Protein AF-A0A2D4K3V1-F1 (afdb_monomer)

Foldseek 3Di:
DPCPPVQVVLLVVLVVLLVVLVVLCVVCVLPDDPVNLVSSVVSLVSLVVSLVVHDDLLSSLVSLQSSLVSCVLNVVQVSSVVSLVVNLVSLLVDDQWDADPNDIDGCLVVSLVSLLSSLVVLLARADDPPQDPPNSVVSNVVSLVVRDDDPPDCSSLVSLLSLLQSLLQSQDLDHPDYRPPRQGSSNVCSNPPVNNVVSVVSNVVSVVVNVVVLVVCVVVVVLLVSLVSLLVSLVSCVVRNDCVPVVSLVSSLVSLCSNPVVPNHDPVSLVVVLVVLVVQCVDPVSVVSVVSSVSRDDDDDD

Solvent-accessible surface area (backbone atoms only — not comparable to full-atom values): 16801 Å² total; per-residue (Å²): 141,85,67,89,67,48,60,68,52,50,54,52,47,43,52,51,39,49,48,53,42,50,52,51,32,58,77,42,71,68,58,66,50,79,67,55,45,50,50,39,51,50,41,51,49,50,40,63,70,48,44,77,77,51,83,53,63,69,60,37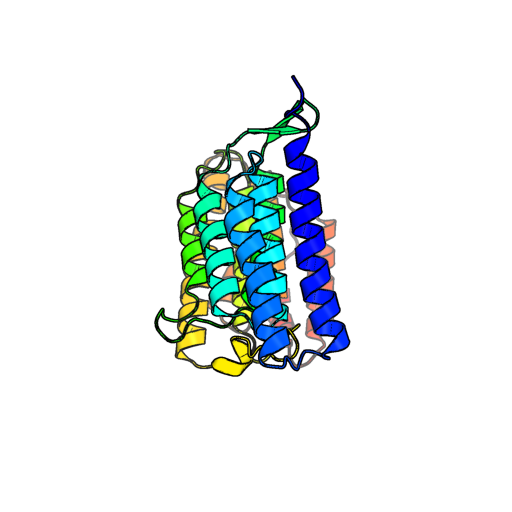,42,52,49,26,48,54,49,16,51,52,24,40,60,65,66,34,54,71,60,16,52,51,25,47,49,55,31,46,71,46,57,65,71,62,55,70,61,41,75,56,97,87,40,79,38,71,29,63,67,60,49,48,55,50,47,55,54,47,48,60,53,54,60,50,48,54,61,54,94,88,66,47,82,57,43,68,62,51,53,42,51,52,40,60,69,74,39,88,74,61,94,89,56,62,59,68,48,53,49,42,51,52,47,46,52,44,40,42,49,64,60,31,63,63,60,98,67,79,51,85,91,51,73,20,43,31,73,74,46,56,66,35,67,68,61,45,48,52,41,49,53,54,41,55,55,42,52,50,53,45,52,50,51,45,51,48,30,54,74,71,66,41,48,56,60,30,8,48,51,28,41,55,52,30,54,48,41,73,75,59,49,67,60,85,40,67,68,54,33,50,48,40,44,50,24,50,50,54,9,44,71,81,71,53,38,59,62,70,58,54,52,52,52,52,51,48,43,61,58,48,27,73,41,78,94,36,43,70,36,53,62,49,54,76,63,57,77,80,83,76,89,125

Structure (mmCIF, N/CA/C/O backbone):
data_AF-A0A2D4K3V1-F1
#
_entry.id   AF-A0A2D4K3V1-F1
#
loop_
_atom_site.group_PDB
_atom_site.id
_atom_site.type_symbol
_atom_site.label_atom_id
_atom_site.label_alt_id
_atom_site.label_comp_id
_atom_site.label_asym_id
_atom_site.label_entity_id
_atom_site.label_seq_id
_atom_site.pdbx_PDB_ins_code
_atom_site.Cartn_x
_atom_site.Cartn_y
_atom_site.Cartn_z
_atom_site.occupancy
_atom_site.B_iso_or_equiv
_atom_site.auth_seq_id
_atom_site.auth_comp_id
_atom_site.auth_asym_id
_atom_site.auth_atom_id
_atom_site.pdbx_PDB_model_num
ATOM 1 N N . SER A 1 1 ? 7.234 34.937 -22.840 1.00 45.19 1 SER A N 1
ATOM 2 C CA . SER A 1 1 ? 6.072 34.308 -22.177 1.00 45.19 1 SER A CA 1
ATOM 3 C C . SER A 1 1 ? 5.604 33.021 -22.887 1.00 45.19 1 SER A C 1
ATOM 5 O O . SER A 1 1 ? 4.413 32.783 -22.998 1.00 45.19 1 SER A O 1
ATOM 7 N N . MET A 1 2 ? 6.510 32.162 -23.390 1.00 46.22 2 MET A N 1
ATOM 8 C CA . MET A 1 2 ? 6.136 30.980 -24.208 1.00 46.22 2 MET A CA 1
ATOM 9 C C . MET A 1 2 ? 6.333 29.622 -23.507 1.00 46.22 2 MET A C 1
ATOM 11 O O . MET A 1 2 ? 6.055 28.589 -24.103 1.00 46.22 2 MET A O 1
ATOM 15 N N . PHE A 1 3 ? 6.792 29.605 -22.250 1.00 49.53 3 PHE A N 1
ATOM 16 C CA . PHE A 1 3 ? 7.258 28.381 -21.576 1.00 49.53 3 PHE A CA 1
ATOM 17 C C . PHE A 1 3 ? 6.348 27.867 -20.449 1.00 49.53 3 PHE A C 1
ATOM 19 O O . PHE A 1 3 ? 6.620 26.812 -19.889 1.00 49.53 3 PHE A O 1
ATOM 26 N N . CYS A 1 4 ? 5.239 28.547 -20.143 1.00 50.56 4 CYS A N 1
ATOM 27 C CA . CYS A 1 4 ? 4.311 28.130 -19.081 1.00 50.56 4 CYS A CA 1
ATOM 28 C C . CYS A 1 4 ? 3.558 26.818 -19.396 1.00 50.56 4 CYS A C 1
ATOM 30 O O . CYS A 1 4 ? 2.980 26.220 -18.498 1.00 50.56 4 CYS A O 1
ATOM 32 N N . ASN A 1 5 ? 3.600 26.345 -20.649 1.00 59.88 5 ASN A N 1
ATOM 33 C CA . ASN A 1 5 ? 2.864 25.165 -21.119 1.00 59.88 5 ASN A CA 1
ATOM 34 C C . ASN A 1 5 ? 3.722 23.892 -21.241 1.00 59.88 5 ASN A C 1
ATOM 36 O O . ASN A 1 5 ? 3.238 22.893 -21.770 1.00 59.88 5 ASN A O 1
ATOM 40 N N . LEU A 1 6 ? 4.988 23.899 -20.802 1.00 81.44 6 LEU A N 1
ATOM 41 C CA . LEU A 1 6 ? 5.865 22.735 -20.986 1.00 81.44 6 LEU A CA 1
ATOM 42 C C . LEU A 1 6 ? 5.554 21.599 -20.001 1.00 81.44 6 LEU A C 1
ATOM 44 O O . LEU A 1 6 ? 5.717 20.437 -20.352 1.00 81.44 6 LEU A O 1
ATOM 48 N N . GLU A 1 7 ? 5.069 21.902 -18.796 1.00 87.31 7 GLU A N 1
ATOM 49 C CA . GLU A 1 7 ? 4.833 20.878 -17.770 1.00 87.31 7 GLU A CA 1
ATOM 50 C C . GLU A 1 7 ? 3.777 19.837 -18.192 1.00 87.31 7 GLU A C 1
ATOM 52 O O . GLU A 1 7 ? 4.110 18.651 -18.190 1.00 87.31 7 GLU A O 1
ATOM 57 N N . PRO A 1 8 ? 2.574 20.213 -18.679 1.00 91.19 8 PRO A N 1
ATOM 58 C CA . PRO A 1 8 ? 1.629 19.235 -19.226 1.00 91.19 8 PRO A CA 1
ATOM 59 C C . PRO A 1 8 ? 2.212 18.408 -20.382 1.00 91.19 8 PRO A C 1
ATOM 61 O O . PRO A 1 8 ? 1.916 17.221 -20.505 1.00 91.19 8 PRO A O 1
ATOM 64 N N . VAL A 1 9 ? 3.076 19.011 -21.208 1.00 92.94 9 VAL A N 1
ATOM 65 C CA . VAL A 1 9 ? 3.752 18.320 -22.318 1.00 92.94 9 VAL A CA 1
ATOM 66 C C . VAL A 1 9 ? 4.757 17.294 -21.794 1.00 92.94 9 VAL A C 1
ATOM 68 O O . VAL A 1 9 ? 4.789 16.175 -22.297 1.00 92.94 9 VAL A O 1
ATOM 71 N N . LEU A 1 10 ? 5.544 17.630 -20.768 1.00 94.75 10 LEU A N 1
ATOM 72 C CA . LEU A 1 10 ? 6.482 16.701 -20.131 1.00 94.75 10 LEU A CA 1
ATOM 73 C C . LEU A 1 10 ? 5.749 15.547 -19.446 1.00 94.75 10 LEU A C 1
ATOM 75 O O . LEU A 1 10 ? 6.152 14.397 -19.603 1.00 94.75 10 LEU A O 1
ATOM 79 N N . VAL A 1 11 ? 4.646 15.831 -18.750 1.00 96.62 11 VAL A N 1
ATOM 80 C CA . VAL A 1 11 ? 3.787 14.801 -18.147 1.00 96.62 11 VAL A CA 1
ATOM 81 C C . VAL A 1 11 ? 3.258 13.852 -19.223 1.00 96.62 11 VAL A C 1
ATOM 83 O O . VAL A 1 11 ? 3.423 12.635 -19.110 1.00 96.62 11 VAL A O 1
ATOM 86 N N . GLN A 1 12 ? 2.700 14.390 -20.312 1.00 96.94 12 GLN A N 1
ATOM 87 C CA . GLN A 1 12 ? 2.206 13.581 -21.425 1.00 96.94 12 GLN A CA 1
ATOM 88 C C . GLN A 1 12 ? 3.324 12.776 -22.095 1.00 96.94 12 GLN A C 1
ATOM 90 O O . GLN A 1 12 ? 3.116 11.622 -22.478 1.00 96.94 12 GLN A O 1
ATOM 95 N N . LEU A 1 13 ? 4.520 13.350 -22.224 1.00 97.12 13 LEU A N 1
ATOM 96 C CA . LEU A 1 13 ? 5.680 12.672 -22.788 1.00 97.12 13 LEU A CA 1
ATOM 97 C C . LEU A 1 13 ? 6.122 11.498 -21.906 1.00 97.12 13 LEU A C 1
ATOM 99 O O . LEU A 1 13 ? 6.329 10.404 -22.426 1.00 97.12 13 LEU A O 1
ATOM 103 N N . ILE A 1 14 ? 6.192 11.679 -20.583 1.00 98.38 14 ILE A N 1
ATOM 104 C CA . ILE A 1 14 ? 6.500 10.601 -19.629 1.00 98.38 14 ILE A CA 1
ATOM 105 C C . ILE A 1 14 ? 5.462 9.477 -19.741 1.00 98.38 14 ILE A C 1
ATOM 107 O O . ILE A 1 14 ? 5.840 8.310 -19.848 1.00 98.38 14 ILE A O 1
ATOM 111 N N . HIS A 1 15 ? 4.167 9.803 -19.788 1.00 98.38 15 HIS A N 1
ATOM 112 C CA . HIS A 1 15 ? 3.118 8.799 -19.993 1.00 98.38 15 HIS A CA 1
ATOM 113 C C . HIS A 1 15 ? 3.250 8.076 -21.337 1.00 98.38 15 HIS A C 1
ATOM 115 O O . HIS A 1 15 ? 3.111 6.856 -21.387 1.00 98.38 15 HIS A O 1
ATOM 121 N N . SER A 1 16 ? 3.584 8.798 -22.407 1.00 98.50 16 SER A N 1
ATOM 122 C CA . SER A 1 16 ? 3.783 8.217 -23.740 1.00 98.50 16 SER A CA 1
ATOM 123 C C . SER A 1 16 ? 4.982 7.262 -23.768 1.00 98.50 16 SER A C 1
ATOM 125 O O . SER A 1 16 ? 4.915 6.196 -24.375 1.00 98.50 16 SER A O 1
ATOM 127 N N . VAL A 1 17 ? 6.069 7.597 -23.066 1.00 98.50 17 VAL A N 1
ATOM 128 C CA . VAL A 1 17 ? 7.252 6.732 -22.939 1.00 98.50 17 VAL A CA 1
ATOM 129 C C . VAL A 1 17 ? 6.950 5.494 -22.089 1.00 98.50 17 VAL A C 1
ATOM 131 O O . VAL A 1 17 ? 7.331 4.385 -22.468 1.00 98.50 17 VAL A O 1
ATOM 134 N N . ASN A 1 18 ? 6.202 5.648 -20.994 1.00 98.56 18 ASN A N 1
ATOM 135 C CA . ASN A 1 18 ? 5.703 4.522 -20.202 1.00 98.56 18 ASN A CA 1
ATOM 136 C C . ASN A 1 18 ? 4.814 3.589 -21.039 1.00 98.56 18 ASN A C 1
ATOM 138 O O . ASN A 1 18 ? 4.988 2.370 -21.016 1.00 98.56 18 ASN A O 1
ATOM 142 N N . GLN A 1 19 ? 3.904 4.151 -21.837 1.00 98.56 19 GLN A N 1
ATOM 143 C CA . GLN A 1 19 ? 3.064 3.382 -22.751 1.00 98.56 19 GLN A CA 1
ATOM 144 C C . GLN A 1 19 ? 3.904 2.642 -23.796 1.00 98.56 19 GLN A C 1
ATOM 146 O O . GLN A 1 19 ? 3.668 1.463 -24.042 1.00 98.56 19 GLN A O 1
ATOM 151 N N . LEU A 1 20 ? 4.925 3.283 -24.365 1.00 98.31 20 LEU A N 1
ATOM 152 C CA . LEU A 1 20 ? 5.821 2.660 -25.339 1.00 98.31 20 LEU A CA 1
ATOM 153 C C . LEU A 1 20 ? 6.592 1.467 -24.747 1.00 98.31 20 LEU A C 1
ATOM 155 O O . LEU A 1 20 ? 6.737 0.431 -25.404 1.00 98.31 20 LEU A O 1
ATOM 159 N N . ALA A 1 21 ? 7.034 1.569 -23.490 1.00 98.38 21 ALA A N 1
ATOM 160 C CA . ALA A 1 21 ? 7.628 0.447 -22.766 1.00 98.38 21 ALA A CA 1
ATOM 161 C C . ALA A 1 21 ? 6.625 -0.707 -22.578 1.00 98.38 21 ALA A C 1
ATOM 163 O O . ALA A 1 21 ? 6.970 -1.872 -22.793 1.00 98.38 21 ALA A O 1
ATOM 164 N N . MET A 1 22 ? 5.367 -0.402 -22.248 1.00 98.31 22 MET A N 1
ATOM 165 C CA . MET A 1 22 ? 4.310 -1.410 -22.097 1.00 98.31 22 MET A CA 1
ATOM 166 C C . MET A 1 22 ? 3.887 -2.055 -23.423 1.00 98.31 22 MET A C 1
ATOM 168 O O . MET A 1 22 ? 3.701 -3.271 -23.473 1.00 98.31 22 MET A O 1
ATOM 172 N N . GLU A 1 23 ? 3.811 -1.302 -24.520 1.00 98.25 23 GLU A N 1
ATOM 173 C CA . GLU A 1 23 ? 3.571 -1.869 -25.853 1.00 98.25 23 GLU A CA 1
ATOM 174 C C . GLU A 1 23 ? 4.736 -2.769 -26.282 1.00 98.25 23 GLU A C 1
ATOM 176 O O . GLU A 1 23 ? 4.521 -3.864 -26.803 1.00 98.25 23 GLU A O 1
ATOM 181 N N . THR A 1 24 ? 5.976 -2.388 -25.957 1.00 97.56 24 THR A N 1
ATOM 182 C CA . THR A 1 24 ? 7.143 -3.257 -26.173 1.00 97.56 24 THR A CA 1
ATOM 183 C C . THR A 1 24 ? 7.007 -4.556 -25.379 1.00 97.56 24 THR A C 1
ATOM 185 O O . THR A 1 24 ? 7.198 -5.640 -25.934 1.00 97.56 24 THR A O 1
ATOM 188 N N . ARG A 1 25 ? 6.606 -4.486 -24.099 1.00 96.94 25 ARG A N 1
ATOM 189 C CA . ARG A 1 25 ? 6.310 -5.672 -23.276 1.00 96.94 25 ARG A CA 1
ATOM 190 C C . ARG A 1 25 ? 5.267 -6.567 -23.937 1.00 96.94 25 ARG A C 1
ATOM 192 O O . ARG A 1 25 ? 5.448 -7.782 -23.969 1.00 96.94 25 ARG A O 1
ATOM 199 N N . LYS A 1 26 ? 4.183 -5.977 -24.444 1.00 97.12 26 LYS A N 1
ATOM 200 C CA . LYS A 1 26 ? 3.063 -6.683 -25.077 1.00 97.12 26 LYS A CA 1
ATOM 201 C C . LYS A 1 26 ? 3.506 -7.422 -26.337 1.00 97.12 26 LYS A C 1
ATOM 203 O O . LYS A 1 26 ? 3.235 -8.615 -26.456 1.00 97.12 26 LYS A O 1
ATOM 208 N N . VAL A 1 27 ? 4.251 -6.756 -27.222 1.00 96.81 27 VAL A N 1
ATOM 209 C CA . VAL A 1 27 ? 4.833 -7.357 -28.438 1.00 96.81 27 VAL A CA 1
ATOM 210 C C . VAL A 1 27 ? 5.762 -8.519 -28.080 1.00 96.81 27 VAL A C 1
ATOM 212 O O . VAL A 1 27 ? 5.693 -9.586 -28.687 1.00 96.81 27 VAL A O 1
ATOM 215 N N . MET A 1 28 ? 6.584 -8.341 -27.044 1.00 95.88 28 MET A N 1
ATOM 216 C CA . MET A 1 28 ? 7.541 -9.349 -26.588 1.00 95.88 28 MET A CA 1
ATOM 217 C C . MET A 1 28 ? 6.933 -10.409 -25.657 1.00 95.88 28 MET A C 1
ATOM 219 O O . MET A 1 28 ? 7.642 -11.319 -25.228 1.00 95.88 28 MET A O 1
ATOM 223 N N . LYS A 1 29 ? 5.644 -10.306 -25.299 1.00 93.62 29 LYS A N 1
ATOM 224 C CA . LYS A 1 29 ? 4.975 -11.154 -24.290 1.00 93.62 29 LYS A CA 1
ATOM 225 C C . LYS A 1 29 ? 5.784 -11.261 -22.984 1.00 93.62 29 LYS A C 1
ATOM 227 O O . LYS A 1 29 ? 5.947 -12.337 -22.412 1.00 93.62 29 LYS A O 1
ATOM 232 N N . GLY A 1 30 ? 6.397 -10.153 -22.568 1.00 91.94 30 GLY A N 1
ATOM 233 C CA . GLY A 1 30 ? 7.289 -10.074 -21.405 1.00 91.94 30 GLY A CA 1
ATOM 234 C C . GLY A 1 30 ? 8.652 -10.772 -21.555 1.00 91.94 30 GLY A C 1
ATOM 235 O O . GLY A 1 30 ? 9.422 -10.773 -20.605 1.00 91.94 30 GLY A O 1
ATOM 236 N N . ASN A 1 31 ? 8.974 -11.382 -22.701 1.00 94.31 31 ASN A N 1
ATOM 237 C CA . ASN A 1 31 ? 10.279 -12.002 -22.970 1.00 94.31 31 ASN A CA 1
ATOM 238 C C . ASN A 1 31 ? 11.166 -11.049 -23.770 1.00 94.31 31 ASN A C 1
ATOM 240 O O . ASN A 1 31 ? 11.189 -11.078 -25.000 1.00 94.31 31 ASN A O 1
ATOM 244 N N . HIS A 1 32 ? 11.897 -10.180 -23.079 1.00 95.19 32 HIS A N 1
ATOM 245 C CA . HIS A 1 32 ? 12.737 -9.194 -23.749 1.00 95.19 32 HIS A CA 1
ATOM 246 C C . HIS A 1 32 ? 14.018 -9.805 -24.327 1.00 95.19 32 HIS A C 1
ATOM 248 O O . HIS A 1 32 ? 14.749 -10.528 -23.658 1.00 95.19 32 HIS A O 1
ATOM 254 N N . SER A 1 33 ? 14.339 -9.438 -25.568 1.00 95.81 33 SER A N 1
ATOM 255 C CA . SER A 1 33 ? 15.684 -9.620 -26.119 1.00 95.81 33 SER A CA 1
ATOM 256 C C . SER A 1 33 ? 16.654 -8.618 -25.486 1.00 95.81 33 SER A C 1
ATOM 258 O O . SER A 1 33 ? 16.237 -7.611 -24.912 1.00 95.81 33 SER A O 1
ATOM 260 N N . ARG A 1 34 ? 17.967 -8.796 -25.683 1.00 95.75 34 ARG A N 1
ATOM 261 C CA . ARG A 1 34 ? 18.966 -7.803 -25.242 1.00 95.75 34 ARG A CA 1
ATOM 262 C C . ARG A 1 34 ? 18.661 -6.389 -25.762 1.00 95.75 34 ARG A C 1
ATOM 264 O O . ARG A 1 34 ? 18.842 -5.424 -25.025 1.00 95.75 34 ARG A O 1
ATOM 271 N N . LYS A 1 35 ? 18.189 -6.272 -27.011 1.00 96.50 35 LYS A N 1
ATOM 272 C CA . LYS A 1 35 ? 17.859 -4.986 -27.646 1.00 96.50 35 LYS A CA 1
ATOM 273 C C . LYS A 1 35 ? 16.608 -4.357 -27.033 1.00 96.50 35 LYS A C 1
ATOM 275 O O . LYS A 1 35 ? 16.648 -3.193 -26.654 1.00 96.50 35 LYS A O 1
ATOM 280 N N . THR A 1 36 ? 15.527 -5.123 -26.891 1.00 96.56 36 THR A N 1
ATOM 281 C CA . THR A 1 36 ? 14.268 -4.596 -26.337 1.00 96.56 36 THR A CA 1
ATOM 282 C C . THR A 1 36 ? 14.390 -4.298 -24.845 1.00 96.56 36 THR A C 1
ATOM 284 O O . THR A 1 36 ? 13.886 -3.278 -24.394 1.00 96.56 36 THR A O 1
ATOM 287 N N . ALA A 1 37 ? 15.155 -5.095 -24.093 1.00 96.44 37 ALA A N 1
ATOM 288 C CA . ALA A 1 37 ? 15.463 -4.807 -22.695 1.00 96.44 37 ALA A CA 1
ATOM 289 C C . ALA A 1 37 ? 16.275 -3.509 -22.544 1.00 96.44 37 ALA A C 1
ATOM 291 O O . ALA A 1 37 ? 16.003 -2.704 -21.659 1.00 96.44 37 ALA A O 1
ATOM 292 N N . ALA A 1 38 ? 17.272 -3.284 -23.411 1.00 97.69 38 ALA A N 1
ATOM 293 C CA . ALA A 1 38 ? 18.038 -2.038 -23.412 1.00 97.69 38 ALA A CA 1
ATOM 294 C C . ALA A 1 38 ? 17.160 -0.828 -23.764 1.00 97.69 38 ALA A C 1
ATOM 296 O O . ALA A 1 38 ? 17.266 0.206 -23.112 1.00 97.69 38 ALA A O 1
ATOM 297 N N . PHE A 1 39 ? 16.267 -0.982 -24.743 1.00 98.25 39 PHE A N 1
ATOM 298 C CA . PHE A 1 39 ? 15.295 0.040 -25.116 1.00 98.25 39 PHE A CA 1
ATOM 299 C C . PHE A 1 39 ? 14.358 0.398 -23.954 1.00 98.25 39 PHE A C 1
ATOM 301 O O . PHE A 1 39 ? 14.260 1.566 -23.594 1.00 98.25 39 PHE A O 1
ATOM 308 N N . VAL A 1 40 ? 13.743 -0.595 -23.304 1.00 98.25 40 VAL A N 1
ATOM 309 C CA . VAL A 1 40 ? 12.861 -0.350 -22.153 1.00 98.25 40 VAL A CA 1
ATOM 310 C C . VAL A 1 40 ? 13.618 0.313 -21.003 1.00 98.25 40 VAL A C 1
ATOM 312 O O . VAL A 1 40 ? 13.116 1.271 -20.423 1.00 98.25 40 VAL A O 1
ATOM 315 N N . ARG A 1 41 ? 14.855 -0.109 -20.707 1.00 98.19 41 ARG A N 1
ATOM 316 C CA . ARG A 1 41 ? 15.686 0.576 -19.702 1.00 98.19 41 ARG A CA 1
ATOM 317 C C . ARG A 1 41 ? 15.972 2.032 -20.067 1.00 98.19 41 ARG A C 1
ATOM 319 O O . ARG A 1 41 ? 16.000 2.865 -19.170 1.00 98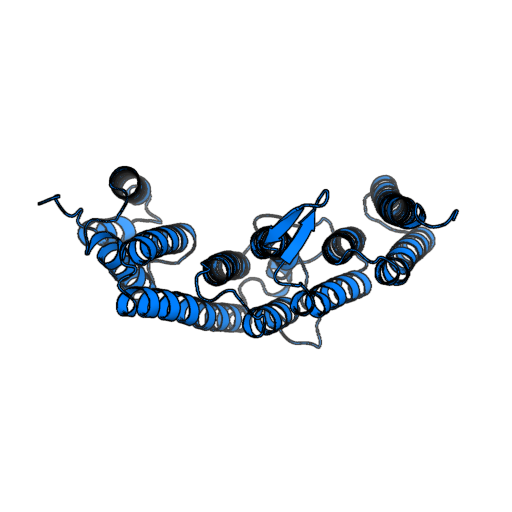.19 41 ARG A O 1
ATOM 326 N N . ALA A 1 42 ? 16.153 2.351 -21.349 1.00 98.38 42 ALA A N 1
ATOM 327 C CA . ALA A 1 42 ? 16.310 3.732 -21.798 1.00 98.38 42 ALA A CA 1
ATOM 328 C C . ALA A 1 42 ? 15.020 4.548 -21.604 1.00 98.38 42 ALA A C 1
ATOM 330 O O . ALA A 1 42 ? 15.094 5.672 -21.118 1.00 98.38 42 ALA A O 1
ATOM 331 N N . CYS A 1 43 ? 13.846 3.976 -21.901 1.00 98.50 43 CYS A N 1
ATOM 332 C CA . CYS A 1 43 ? 12.547 4.595 -21.607 1.00 98.50 43 CYS A CA 1
ATOM 333 C C . CYS A 1 43 ? 12.393 4.895 -20.109 1.00 98.50 43 CYS A C 1
ATOM 335 O O . CYS A 1 43 ? 12.101 6.021 -19.718 1.00 98.50 43 CYS A O 1
ATOM 337 N N . VAL A 1 44 ? 12.659 3.895 -19.269 1.00 98.44 44 VAL A N 1
ATOM 338 C CA . VAL A 1 44 ? 12.577 3.989 -17.807 1.00 98.44 44 VAL A CA 1
ATOM 339 C C . VAL A 1 44 ? 13.559 5.037 -17.263 1.00 98.44 44 VAL A C 1
ATOM 341 O O . VAL A 1 44 ? 13.179 5.872 -16.444 1.00 98.44 44 VAL A O 1
ATOM 344 N N . ALA A 1 45 ? 14.801 5.059 -17.759 1.00 98.50 45 ALA A N 1
ATOM 345 C CA . ALA A 1 45 ? 15.796 6.065 -17.388 1.00 98.50 45 ALA A CA 1
ATOM 346 C C . ALA A 1 45 ? 15.379 7.481 -17.810 1.00 98.50 45 ALA A C 1
ATOM 348 O O . ALA A 1 45 ? 15.509 8.409 -17.015 1.00 98.50 45 ALA A O 1
ATOM 349 N N . PHE A 1 46 ? 14.836 7.643 -19.023 1.00 98.44 46 PHE A N 1
ATOM 350 C CA . PHE A 1 46 ? 14.280 8.915 -19.481 1.00 98.44 46 PHE A CA 1
ATOM 351 C C . PHE A 1 46 ? 13.191 9.416 -18.523 1.00 98.44 46 PHE A C 1
ATOM 353 O O . PHE A 1 46 ? 13.246 10.567 -18.090 1.00 98.44 46 PHE A O 1
ATOM 360 N N . CYS A 1 47 ? 12.240 8.560 -18.131 1.00 98.44 47 CYS A N 1
ATOM 361 C CA . CYS A 1 47 ? 11.205 8.943 -17.170 1.00 98.44 47 CYS A CA 1
ATOM 362 C C . CYS A 1 47 ? 11.831 9.394 -15.840 1.00 98.44 47 CYS A C 1
ATOM 364 O O . CYS A 1 47 ? 11.471 10.453 -15.328 1.00 98.44 47 CYS A O 1
ATOM 366 N N . PHE A 1 48 ? 12.817 8.651 -15.325 1.00 98.44 48 PHE A N 1
ATOM 367 C CA . PHE A 1 48 ? 13.444 8.924 -14.028 1.00 98.44 48 PHE A CA 1
ATOM 368 C C . PHE A 1 48 ? 14.151 10.283 -13.981 1.00 98.44 48 PHE A C 1
ATOM 370 O O . PHE A 1 48 ? 13.988 11.021 -13.015 1.00 98.44 48 PHE A O 1
ATOM 377 N N . ILE A 1 49 ? 14.900 10.644 -15.028 1.00 97.75 49 ILE A N 1
ATOM 378 C CA . ILE A 1 49 ? 15.600 11.939 -15.087 1.00 97.75 49 ILE A CA 1
ATOM 379 C C . ILE A 1 49 ? 14.662 13.110 -15.407 1.00 97.75 49 ILE A C 1
ATOM 381 O O . ILE A 1 49 ? 14.983 14.252 -15.087 1.00 97.75 49 ILE A O 1
ATOM 385 N N . THR A 1 50 ? 13.510 12.848 -16.036 1.00 97.56 50 THR A N 1
ATOM 386 C CA . THR A 1 50 ? 12.577 13.908 -16.448 1.00 97.56 50 THR A CA 1
ATOM 387 C C . THR A 1 50 ? 11.638 14.314 -15.313 1.00 97.56 50 THR A C 1
ATOM 389 O O . THR A 1 50 ? 11.367 15.501 -15.155 1.00 97.56 50 THR A O 1
ATOM 392 N N . ILE A 1 51 ? 11.163 13.374 -14.487 1.00 98.12 51 ILE A N 1
ATOM 393 C CA . ILE A 1 51 ? 10.213 13.659 -13.392 1.00 98.12 51 ILE A CA 1
ATOM 394 C C . ILE A 1 51 ? 10.692 14.764 -12.427 1.00 98.12 51 ILE A C 1
ATOM 396 O O . ILE A 1 51 ? 9.876 15.630 -12.105 1.00 98.12 51 ILE A O 1
ATOM 400 N N . PRO A 1 52 ? 11.971 14.824 -11.993 1.00 97.19 52 PRO A N 1
ATOM 401 C CA . PRO A 1 52 ? 12.465 15.907 -11.140 1.00 97.19 52 PRO A CA 1
ATOM 402 C C . PRO A 1 52 ? 12.270 17.321 -11.702 1.00 97.19 52 PRO A C 1
ATOM 404 O O . PRO A 1 52 ? 12.238 18.267 -10.923 1.00 97.19 52 PRO A O 1
ATOM 407 N N . SER A 1 53 ? 12.141 17.477 -13.027 1.00 94.88 53 SER A N 1
ATOM 408 C CA . SER A 1 53 ? 11.946 18.784 -13.675 1.00 94.88 53 SER A CA 1
ATOM 409 C C . SER A 1 53 ? 10.527 19.352 -13.534 1.00 94.88 53 SER A C 1
ATOM 411 O O . SER A 1 53 ? 10.300 20.516 -13.860 1.00 94.88 53 SER A O 1
ATOM 413 N N . LEU A 1 54 ? 9.573 18.545 -13.058 1.00 94.62 54 LEU A N 1
ATOM 414 C CA . LEU A 1 54 ? 8.184 18.949 -12.838 1.00 94.62 54 LEU A CA 1
ATOM 415 C C . LEU A 1 54 ? 8.040 19.692 -11.506 1.00 94.62 54 LEU A C 1
ATOM 417 O O . LEU A 1 54 ? 8.746 19.401 -10.539 1.00 94.62 54 LEU A O 1
ATOM 421 N N . THR A 1 55 ? 7.082 20.613 -11.424 1.00 92.06 55 THR A N 1
ATOM 422 C CA . THR A 1 55 ? 6.864 21.405 -10.206 1.00 92.06 55 THR A CA 1
ATOM 423 C C . THR A 1 55 ? 5.835 20.752 -9.285 1.00 92.06 55 THR A C 1
ATOM 425 O O . THR A 1 55 ? 6.008 20.735 -8.063 1.00 92.06 55 THR A O 1
ATOM 428 N N . GLY A 1 56 ? 4.791 20.139 -9.854 1.00 92.06 56 GLY A N 1
ATOM 429 C CA . GLY A 1 56 ? 3.711 19.520 -9.089 1.00 92.06 56 GLY A CA 1
ATOM 430 C C . GLY A 1 56 ? 4.175 18.313 -8.271 1.00 92.06 56 GLY A C 1
ATOM 431 O O . GLY A 1 56 ? 4.544 17.280 -8.827 1.00 92.06 56 GLY A O 1
ATOM 432 N N . ILE A 1 57 ? 4.115 18.398 -6.937 1.00 95.06 57 ILE A N 1
ATOM 433 C CA . ILE A 1 57 ? 4.558 17.303 -6.057 1.00 95.06 57 ILE A CA 1
ATOM 434 C C . ILE A 1 57 ? 3.740 16.021 -6.240 1.00 95.06 57 ILE A C 1
ATOM 436 O O . ILE A 1 57 ? 4.316 14.949 -6.391 1.00 95.06 57 ILE A O 1
ATOM 440 N N . PHE A 1 58 ? 2.412 16.127 -6.327 1.00 95.62 58 PHE A N 1
ATOM 441 C CA . PHE A 1 58 ? 1.549 14.972 -6.580 1.00 95.62 58 PHE A CA 1
ATOM 442 C C . PHE A 1 58 ? 1.724 14.421 -7.993 1.00 95.62 58 PHE A C 1
ATOM 444 O O . PHE A 1 58 ? 1.660 13.209 -8.183 1.00 95.62 58 PHE A O 1
ATOM 451 N N . THR A 1 59 ? 2.007 15.277 -8.975 1.00 96.06 59 THR A N 1
ATOM 452 C CA . THR A 1 59 ? 2.373 14.838 -10.325 1.00 96.06 59 THR A CA 1
ATOM 453 C C . THR A 1 59 ? 3.646 13.998 -10.277 1.00 96.06 59 THR A C 1
ATOM 455 O O . THR A 1 59 ? 3.667 12.889 -10.804 1.00 96.06 59 THR A O 1
ATOM 458 N N . ARG A 1 60 ? 4.686 14.471 -9.579 1.00 98.12 60 ARG A N 1
ATOM 459 C CA . ARG A 1 60 ? 5.943 13.734 -9.400 1.00 98.12 60 ARG A CA 1
ATOM 460 C C . ARG A 1 60 ? 5.748 12.419 -8.648 1.00 98.12 60 ARG A C 1
ATOM 462 O O . ARG A 1 60 ? 6.198 11.393 -9.144 1.00 98.12 60 ARG A O 1
ATOM 469 N N . LEU A 1 61 ? 5.043 12.424 -7.513 1.00 98.44 61 LEU A N 1
ATOM 470 C CA . LEU A 1 61 ? 4.729 11.216 -6.735 1.00 98.44 61 LEU A CA 1
ATOM 471 C C . LEU A 1 61 ? 4.035 10.161 -7.601 1.00 98.44 61 LEU A C 1
ATOM 473 O O . LEU A 1 61 ? 4.511 9.030 -7.710 1.00 98.44 61 LEU A O 1
ATOM 477 N N . ASN A 1 62 ? 2.950 10.548 -8.277 1.00 98.31 62 ASN A N 1
ATOM 478 C CA . ASN A 1 62 ? 2.203 9.636 -9.133 1.00 98.31 62 ASN A CA 1
ATOM 479 C C . ASN A 1 62 ? 3.049 9.136 -10.304 1.00 98.31 62 ASN A C 1
ATOM 481 O O . ASN A 1 62 ? 3.012 7.944 -10.599 1.00 98.31 62 ASN A O 1
ATOM 485 N N . LEU A 1 63 ? 3.837 9.994 -10.954 1.00 98.56 63 LEU A N 1
ATOM 486 C CA . LEU A 1 63 ? 4.694 9.570 -12.061 1.00 98.56 63 LEU A CA 1
ATOM 487 C C . LEU A 1 63 ? 5.836 8.664 -11.607 1.00 98.56 63 LEU A C 1
ATOM 489 O O . LEU A 1 63 ? 6.166 7.733 -12.343 1.00 98.56 63 LEU A O 1
ATOM 493 N N . TYR A 1 64 ? 6.409 8.881 -10.420 1.00 98.81 64 TYR A N 1
ATOM 494 C CA . TYR A 1 64 ? 7.393 7.958 -9.868 1.00 98.81 64 TYR A CA 1
ATOM 495 C C . TYR A 1 64 ? 6.769 6.582 -9.622 1.00 98.81 64 TYR A C 1
ATOM 497 O O . TYR A 1 64 ? 7.329 5.580 -10.061 1.00 98.81 64 TYR A O 1
ATOM 505 N N . LEU A 1 65 ? 5.580 6.527 -9.011 1.00 98.75 65 LEU A N 1
ATOM 506 C CA . LEU A 1 65 ? 4.873 5.269 -8.769 1.00 98.75 65 LEU A CA 1
ATOM 507 C C . LEU A 1 65 ? 4.509 4.549 -10.077 1.00 98.75 65 LEU A C 1
ATOM 509 O O . LEU A 1 65 ? 4.868 3.387 -10.249 1.00 98.75 65 LEU A O 1
ATOM 513 N N . HIS A 1 66 ? 3.873 5.239 -11.028 1.00 98.31 66 HIS A N 1
ATOM 514 C CA . HIS A 1 66 ? 3.462 4.645 -12.306 1.00 98.31 66 HIS A CA 1
ATOM 515 C C . HIS A 1 66 ? 4.661 4.175 -13.137 1.00 98.31 66 HIS A C 1
ATOM 517 O O . HIS A 1 66 ? 4.646 3.079 -13.694 1.00 98.31 66 HIS A O 1
ATOM 523 N N . SER A 1 67 ? 5.725 4.976 -13.212 1.00 98.75 67 SER A N 1
ATOM 524 C CA . SER A 1 67 ? 6.932 4.591 -13.955 1.00 98.75 67 SER A CA 1
ATOM 525 C C . SER A 1 67 ? 7.667 3.437 -13.262 1.00 98.75 67 SER A C 1
ATOM 527 O O . SER A 1 67 ? 8.188 2.551 -13.939 1.00 98.75 67 SER A O 1
ATOM 529 N N . GLY A 1 68 ? 7.646 3.385 -11.925 1.00 98.69 68 GLY A N 1
ATOM 530 C CA . GLY A 1 68 ? 8.141 2.252 -11.142 1.00 98.69 68 GLY A CA 1
ATOM 531 C C . GLY A 1 68 ? 7.349 0.968 -11.395 1.00 98.69 68 GLY A C 1
ATOM 532 O O . GLY A 1 68 ? 7.945 -0.082 -11.623 1.00 98.69 68 GLY A O 1
ATOM 533 N N . GLN A 1 69 ? 6.017 1.047 -11.464 1.00 98.62 69 GLN A N 1
ATOM 534 C CA . GLN A 1 69 ? 5.149 -0.077 -11.841 1.00 98.62 69 GLN A CA 1
ATOM 535 C C . GLN A 1 69 ? 5.435 -0.569 -13.270 1.00 98.62 69 GLN A C 1
ATOM 537 O O . GLN A 1 69 ? 5.513 -1.775 -13.505 1.00 98.62 69 GLN A O 1
ATOM 542 N N . VAL A 1 70 ? 5.652 0.341 -14.228 1.00 98.50 70 VAL A N 1
ATOM 543 C CA . VAL A 1 70 ? 6.037 -0.008 -15.609 1.00 98.50 70 VAL A CA 1
ATOM 544 C C . VAL A 1 70 ? 7.411 -0.677 -15.652 1.00 98.50 70 VAL A C 1
ATOM 546 O O . VAL A 1 70 ? 7.587 -1.671 -16.363 1.00 98.50 70 VAL A O 1
ATOM 549 N N . ALA A 1 71 ? 8.381 -0.172 -14.886 1.00 98.50 71 ALA A N 1
ATOM 550 C CA . ALA A 1 71 ? 9.698 -0.788 -14.757 1.00 98.50 71 ALA A CA 1
ATOM 551 C C . ALA A 1 71 ? 9.591 -2.204 -14.167 1.00 98.50 71 ALA A C 1
ATOM 553 O O . ALA A 1 71 ? 10.154 -3.144 -14.732 1.00 98.50 71 ALA A O 1
ATOM 554 N N . LEU A 1 72 ? 8.802 -2.373 -13.102 1.00 97.81 72 LEU A N 1
ATOM 555 C CA . LEU A 1 72 ? 8.541 -3.661 -12.460 1.00 97.81 72 LEU A CA 1
ATOM 556 C C . LEU A 1 72 ? 7.894 -4.652 -13.438 1.00 97.81 72 LEU A C 1
ATOM 558 O O . LEU A 1 72 ? 8.409 -5.750 -13.634 1.00 97.81 72 LEU A O 1
ATOM 562 N N . ALA A 1 73 ? 6.845 -4.233 -14.155 1.00 97.69 73 ALA A N 1
ATOM 563 C CA . ALA A 1 73 ? 6.180 -5.035 -15.185 1.00 97.69 73 ALA A CA 1
ATOM 564 C C . ALA A 1 73 ? 7.123 -5.489 -16.312 1.00 97.69 73 ALA A C 1
ATOM 566 O O . ALA A 1 73 ? 6.878 -6.502 -16.972 1.00 97.69 73 ALA A O 1
ATOM 567 N N . ASN A 1 74 ? 8.208 -4.749 -16.537 1.00 97.94 74 ASN A N 1
ATOM 568 C CA . ASN A 1 74 ? 9.241 -5.049 -17.521 1.00 97.94 74 ASN A CA 1
ATOM 569 C C . ASN A 1 74 ? 10.492 -5.718 -16.928 1.00 97.94 74 ASN A C 1
ATOM 571 O O . ASN A 1 74 ? 11.527 -5.737 -17.596 1.00 97.94 74 ASN A O 1
ATOM 575 N N . GLN A 1 75 ? 10.417 -6.266 -15.709 1.00 96.62 75 GLN A N 1
ATOM 576 C CA . GLN A 1 75 ? 11.529 -6.947 -15.023 1.00 96.62 75 GLN A CA 1
ATOM 577 C C . GLN A 1 75 ? 12.767 -6.045 -14.819 1.00 96.62 75 GLN A C 1
ATOM 579 O O . GLN A 1 75 ? 13.892 -6.517 -14.673 1.00 96.62 75 GLN A O 1
ATOM 584 N N . CYS A 1 76 ? 12.580 -4.723 -14.804 1.00 97.06 76 CYS A N 1
ATOM 585 C CA . CYS A 1 76 ? 13.626 -3.736 -14.535 1.00 97.06 76 CYS A CA 1
ATOM 586 C C . CYS A 1 76 ? 13.683 -3.436 -13.026 1.00 97.06 76 CYS A C 1
ATOM 588 O O . CYS A 1 76 ? 13.391 -2.319 -12.599 1.00 97.06 76 CYS A O 1
ATOM 590 N N . LEU A 1 77 ? 14.000 -4.457 -12.216 1.00 96.19 77 LEU A N 1
ATOM 591 C CA . LEU A 1 77 ? 13.827 -4.427 -10.753 1.00 96.19 77 LEU A CA 1
ATOM 592 C C . LEU A 1 77 ? 14.625 -3.311 -10.069 1.00 96.19 77 LEU A C 1
ATOM 594 O O . LEU A 1 77 ? 14.078 -2.581 -9.249 1.00 96.19 77 LEU A O 1
ATOM 598 N N . SER A 1 78 ? 15.894 -3.123 -10.442 1.00 95.31 78 SER A N 1
ATOM 599 C CA . SER A 1 78 ? 16.732 -2.076 -9.844 1.00 95.31 78 SER A CA 1
ATOM 600 C C . SER A 1 78 ? 16.260 -0.668 -10.205 1.00 95.31 78 SER A C 1
ATOM 602 O O . SER A 1 78 ? 16.356 0.247 -9.393 1.00 95.31 78 SER A O 1
ATOM 604 N N . GLN A 1 79 ? 15.708 -0.482 -11.406 1.00 97.44 79 GLN A N 1
ATOM 605 C CA . GLN A 1 79 ? 15.103 0.791 -11.781 1.00 97.44 79 GLN A CA 1
ATOM 606 C C . GLN A 1 79 ? 13.790 1.014 -11.028 1.00 97.44 79 GLN A C 1
ATOM 608 O O . GLN A 1 79 ? 13.567 2.115 -10.538 1.00 97.44 79 GLN A O 1
ATOM 613 N N . ALA A 1 80 ? 12.946 -0.015 -10.899 1.00 98.31 80 ALA A N 1
ATOM 614 C CA . ALA A 1 80 ? 11.707 0.064 -10.128 1.00 98.31 80 ALA A CA 1
ATOM 615 C C . ALA A 1 80 ? 11.980 0.461 -8.667 1.00 98.31 80 ALA A C 1
ATOM 617 O O . ALA A 1 80 ? 11.366 1.399 -8.166 1.00 98.31 80 ALA A O 1
ATOM 618 N N . ASP A 1 81 ? 12.966 -0.169 -8.022 1.00 97.44 81 ASP A N 1
ATOM 619 C CA . ASP A 1 81 ? 13.419 0.194 -6.674 1.00 97.44 81 ASP A CA 1
ATOM 620 C C . ASP A 1 81 ? 13.864 1.666 -6.587 1.00 97.44 81 ASP A C 1
ATOM 622 O O . ASP A 1 81 ? 13.438 2.383 -5.681 1.00 97.44 81 ASP A O 1
ATOM 626 N N . ALA A 1 82 ? 14.623 2.171 -7.567 1.00 98.25 82 ALA A N 1
ATOM 627 C CA . ALA A 1 82 ? 15.005 3.585 -7.613 1.00 98.25 82 ALA A CA 1
ATOM 628 C C . ALA A 1 82 ? 13.787 4.526 -7.696 1.00 98.25 82 ALA A C 1
ATOM 630 O O . ALA A 1 82 ? 13.739 5.536 -6.990 1.00 98.25 82 ALA A O 1
ATOM 631 N N . PHE A 1 83 ? 12.785 4.188 -8.515 1.00 98.75 83 PHE A N 1
ATOM 632 C CA . PHE A 1 83 ? 11.520 4.925 -8.608 1.00 98.75 83 PHE A CA 1
ATOM 633 C C . PHE A 1 83 ? 10.770 4.958 -7.274 1.00 98.75 83 PHE A C 1
ATOM 635 O O . PHE A 1 83 ? 10.330 6.022 -6.835 1.00 98.75 83 PHE A O 1
ATOM 642 N N . PHE A 1 84 ? 10.652 3.809 -6.610 1.00 98.69 84 PHE A N 1
ATOM 643 C CA . PHE A 1 84 ? 9.957 3.704 -5.331 1.00 98.69 84 PHE A CA 1
ATOM 644 C C . PHE A 1 84 ? 10.691 4.454 -4.221 1.00 98.69 84 PHE A C 1
ATOM 646 O O . PHE A 1 84 ? 10.052 5.171 -3.456 1.00 98.69 84 PHE A O 1
ATOM 653 N N . ARG A 1 85 ? 12.025 4.394 -4.172 1.00 98.44 85 ARG A N 1
ATOM 654 C CA . ARG A 1 85 ? 12.822 5.219 -3.250 1.00 98.44 85 ARG A CA 1
ATOM 655 C C . ARG A 1 85 ? 12.620 6.706 -3.486 1.00 98.44 85 ARG A C 1
ATOM 657 O O . ARG A 1 85 ? 12.402 7.431 -2.525 1.00 98.44 85 ARG A O 1
ATOM 664 N N . ALA A 1 86 ? 12.657 7.153 -4.741 1.00 98.62 86 ALA A N 1
ATOM 665 C CA . ALA A 1 86 ? 12.427 8.556 -5.076 1.00 98.62 86 ALA A CA 1
ATOM 666 C C . ALA A 1 86 ? 11.028 9.017 -4.637 1.00 98.62 86 ALA A C 1
ATOM 668 O O . ALA A 1 86 ? 10.886 10.106 -4.084 1.00 98.62 86 ALA A O 1
ATOM 669 N N . ALA A 1 87 ? 10.009 8.168 -4.810 1.00 98.56 87 ALA A N 1
ATOM 670 C CA . ALA A 1 87 ? 8.668 8.433 -4.302 1.00 98.56 87 ALA A CA 1
ATOM 671 C C . ALA A 1 87 ? 8.629 8.510 -2.764 1.00 98.56 87 ALA A C 1
ATOM 673 O O . ALA A 1 87 ? 8.073 9.464 -2.229 1.00 98.56 87 ALA A O 1
ATOM 674 N N . ILE A 1 88 ? 9.251 7.556 -2.055 1.00 98.44 88 ILE A N 1
ATOM 675 C CA . ILE A 1 88 ? 9.340 7.543 -0.581 1.00 98.44 88 ILE A CA 1
ATOM 676 C C . ILE A 1 88 ? 10.015 8.818 -0.068 1.00 98.44 88 ILE A C 1
ATOM 678 O O . ILE A 1 88 ? 9.490 9.469 0.831 1.00 98.44 88 ILE A O 1
ATOM 682 N N . SER A 1 89 ? 11.149 9.205 -0.656 1.00 97.75 89 SER A N 1
ATOM 683 C CA . SER A 1 89 ? 11.888 10.411 -0.268 1.00 97.75 89 SER A CA 1
ATOM 684 C C . SER A 1 89 ? 11.111 11.704 -0.513 1.00 97.75 89 SER A C 1
ATOM 686 O O . SER A 1 89 ? 11.381 12.693 0.158 1.00 97.75 89 SER A O 1
ATOM 688 N N . LEU A 1 90 ? 10.144 11.699 -1.434 1.00 97.19 90 LEU A N 1
ATOM 689 C CA . LEU A 1 90 ? 9.320 12.863 -1.757 1.00 97.19 90 LEU A CA 1
ATOM 690 C C . LEU A 1 90 ? 8.094 13.011 -0.835 1.00 97.19 90 LEU A C 1
ATOM 692 O O . LEU A 1 90 ? 7.554 14.108 -0.721 1.00 97.19 90 LEU A O 1
ATOM 696 N N . VAL A 1 91 ? 7.648 11.944 -0.158 1.00 97.06 91 VAL A N 1
ATOM 697 C CA . VAL A 1 91 ? 6.476 11.979 0.744 1.00 97.06 91 VAL A CA 1
ATOM 698 C C . VAL A 1 91 ? 6.596 13.053 1.844 1.00 97.06 91 VAL A C 1
ATOM 700 O O . VAL A 1 91 ? 5.638 13.811 2.008 1.00 97.06 91 VAL A O 1
ATOM 703 N N . PRO A 1 92 ? 7.733 13.201 2.559 1.00 95.19 92 PRO A N 1
ATOM 704 C CA . PRO A 1 92 ? 7.909 14.262 3.556 1.00 95.19 92 PRO A CA 1
ATOM 705 C C . PRO A 1 92 ? 7.764 15.686 3.013 1.00 95.19 92 PRO A C 1
ATOM 707 O O . PRO A 1 92 ? 7.452 16.598 3.772 1.00 95.19 92 PRO A O 1
ATOM 710 N N . GLU A 1 93 ? 7.985 15.893 1.712 1.00 94.69 93 GLU A N 1
ATOM 711 C CA . GLU A 1 93 ? 7.907 17.215 1.083 1.00 94.69 93 GLU A CA 1
ATOM 712 C C . GLU A 1 93 ? 6.463 17.644 0.767 1.00 94.69 93 GLU A C 1
ATOM 714 O O . GLU A 1 93 ? 6.243 18.772 0.320 1.00 94.69 93 GLU A O 1
ATOM 719 N N . VAL A 1 94 ? 5.464 16.771 0.969 1.00 94.50 94 VAL A N 1
ATOM 720 C CA . VAL A 1 94 ? 4.056 17.078 0.676 1.00 94.50 94 VAL A CA 1
ATOM 721 C C . VAL A 1 94 ? 3.555 18.189 1.606 1.00 94.50 94 VAL A C 1
ATOM 723 O O . VAL A 1 94 ? 3.441 17.969 2.813 1.00 94.50 94 VAL A O 1
ATOM 726 N N . PRO A 1 95 ? 3.201 19.378 1.079 1.00 92.44 95 PRO A N 1
ATOM 727 C CA . PRO A 1 95 ? 2.723 20.477 1.908 1.00 92.44 95 PRO A CA 1
ATOM 728 C C . PRO A 1 95 ? 1.333 20.159 2.460 1.00 92.44 95 PRO A C 1
ATOM 730 O O . PRO A 1 95 ? 0.564 19.456 1.812 1.00 92.44 95 PRO A O 1
ATOM 733 N N . LYS A 1 96 ? 0.963 20.739 3.605 1.00 89.69 96 LYS A N 1
ATOM 734 C CA . LYS A 1 96 ? -0.366 20.567 4.234 1.00 89.69 96 LYS A CA 1
ATOM 735 C C . LYS A 1 96 ? -1.529 21.004 3.339 1.00 89.69 96 LYS A C 1
ATOM 737 O O . LYS A 1 96 ? -2.602 20.407 3.353 1.00 89.69 96 LYS A O 1
ATOM 742 N N . MET A 1 97 ? -1.303 22.045 2.538 1.00 90.12 97 MET A N 1
ATOM 743 C CA . MET A 1 97 ? -2.286 22.611 1.618 1.00 90.12 97 MET A CA 1
ATOM 744 C C . MET A 1 97 ? -1.727 22.632 0.199 1.00 90.12 97 MET A C 1
ATOM 746 O O . MET A 1 97 ? -0.575 23.003 -0.021 1.00 90.12 97 MET A O 1
ATOM 750 N N . ILE A 1 98 ? -2.570 22.289 -0.769 1.00 90.81 98 ILE A N 1
ATOM 751 C CA . ILE A 1 98 ? -2.268 22.337 -2.201 1.00 90.81 98 ILE A CA 1
ATOM 752 C C . ILE A 1 98 ? -3.299 23.186 -2.937 1.00 90.81 98 ILE A C 1
ATOM 754 O O . ILE A 1 98 ? -4.463 23.242 -2.547 1.00 90.81 98 ILE A O 1
ATOM 758 N N . SER A 1 99 ? -2.874 23.851 -4.011 1.00 87.94 99 SER A N 1
ATOM 759 C CA . SER A 1 99 ? -3.774 24.597 -4.895 1.00 87.94 99 SER A CA 1
ATOM 760 C C . SER A 1 99 ? -4.243 23.697 -6.035 1.00 87.94 99 SER A C 1
ATOM 762 O O . SER A 1 99 ? -3.423 23.214 -6.813 1.00 87.94 99 SER A O 1
ATOM 764 N N . ILE A 1 100 ? -5.553 23.475 -6.133 1.00 83.50 100 ILE A N 1
ATOM 765 C CA . ILE A 1 100 ? -6.201 22.734 -7.222 1.00 83.50 100 ILE A CA 1
ATOM 766 C C . ILE A 1 100 ? -7.259 23.646 -7.830 1.00 83.50 100 ILE A C 1
ATOM 768 O O . ILE A 1 100 ? -8.164 24.100 -7.126 1.00 83.50 100 ILE A O 1
ATOM 772 N N . ASP A 1 101 ? -7.123 23.942 -9.123 1.00 82.50 101 ASP A N 1
ATOM 773 C CA . ASP A 1 101 ? -7.987 24.877 -9.859 1.00 82.50 101 ASP A CA 1
ATOM 774 C C . ASP A 1 101 ? -8.130 26.240 -9.153 1.00 82.50 101 ASP A C 1
ATOM 776 O O . ASP A 1 101 ? -9.212 26.824 -9.067 1.00 82.50 101 ASP A O 1
ATOM 780 N N . GLY A 1 102 ? -7.028 26.723 -8.568 1.00 82.31 102 GLY A N 1
ATOM 781 C CA . GLY A 1 102 ? -6.974 27.982 -7.821 1.00 82.31 102 GLY A CA 1
ATOM 782 C C . GLY A 1 102 ? -7.580 27.932 -6.414 1.00 82.31 102 GLY A C 1
ATOM 783 O O . GLY A 1 102 ? -7.606 28.956 -5.734 1.00 82.31 102 GLY A O 1
ATOM 784 N N . LYS A 1 103 ? -8.055 26.769 -5.948 1.00 88.19 103 LYS A N 1
ATOM 785 C CA . LYS A 1 103 ? -8.587 26.582 -4.591 1.00 88.19 103 LYS A CA 1
ATOM 786 C C . LYS A 1 103 ? -7.600 25.821 -3.721 1.00 88.19 103 LYS A C 1
ATOM 788 O O . LYS A 1 103 ? -7.153 24.736 -4.086 1.00 88.19 103 LYS A O 1
ATOM 793 N N . LEU A 1 104 ? -7.323 26.361 -2.538 1.00 89.88 104 LEU A N 1
ATOM 794 C CA . LEU A 1 104 ? -6.542 25.668 -1.521 1.00 89.88 104 LEU A CA 1
ATOM 795 C C . LEU A 1 104 ? -7.358 24.520 -0.922 1.00 89.88 104 LEU A C 1
ATOM 797 O O . LEU A 1 104 ? -8.489 24.716 -0.476 1.00 89.88 104 LEU A O 1
ATOM 801 N N . ARG A 1 105 ? -6.775 23.323 -0.916 1.00 89.19 105 ARG A N 1
ATOM 802 C CA . ARG A 1 105 ? -7.347 22.109 -0.331 1.00 89.19 105 ARG A CA 1
ATOM 803 C C . ARG A 1 105 ? -6.311 21.407 0.550 1.00 89.19 105 ARG A C 1
ATOM 805 O O . ARG A 1 105 ? -5.126 21.476 0.220 1.00 89.19 105 ARG A O 1
ATOM 812 N N . PRO A 1 106 ? -6.734 20.711 1.619 1.00 89.62 106 PRO A N 1
ATOM 813 C CA . PRO A 1 106 ? -5.852 19.822 2.367 1.00 89.62 106 PRO A CA 1
ATOM 814 C C . PRO A 1 106 ? -5.264 18.742 1.457 1.00 89.62 106 PRO A C 1
ATOM 816 O O . PRO A 1 106 ? -5.973 18.169 0.625 1.00 89.62 106 PRO A O 1
ATOM 819 N N . SER A 1 107 ? -3.974 18.468 1.609 1.00 91.44 107 SER A N 1
ATOM 820 C CA . SER A 1 107 ? -3.267 17.457 0.819 1.00 91.44 107 SER A CA 1
ATOM 821 C C . SER A 1 107 ? -3.456 16.034 1.343 1.00 91.44 107 SER A C 1
ATOM 823 O O . SER A 1 107 ? -3.282 15.090 0.575 1.00 91.44 107 SER A O 1
ATOM 825 N N . GLU A 1 108 ? -3.840 15.870 2.615 1.00 89.38 108 GLU A N 1
ATOM 826 C CA . GLU A 1 108 ? -3.879 14.575 3.308 1.00 89.38 108 GLU A CA 1
ATOM 827 C C . GLU A 1 108 ? -4.746 13.536 2.584 1.00 89.38 108 GLU A C 1
ATOM 829 O O . GLU A 1 108 ? -4.331 12.390 2.438 1.00 89.38 108 GLU A O 1
ATOM 834 N N . ALA A 1 109 ? -5.895 13.937 2.029 1.00 89.38 109 ALA A N 1
ATOM 835 C CA . ALA A 1 109 ? -6.757 13.035 1.262 1.00 89.38 109 ALA A CA 1
ATOM 836 C C . ALA A 1 109 ? -6.075 12.503 -0.015 1.00 89.38 109 ALA A C 1
ATOM 838 O O . ALA A 1 109 ? -6.184 11.319 -0.331 1.00 89.38 109 ALA A O 1
ATOM 839 N N . TYR A 1 110 ? -5.335 13.361 -0.723 1.00 92.75 110 TYR A N 1
ATOM 840 C CA . TYR A 1 110 ? -4.579 12.987 -1.923 1.00 92.75 110 TYR A CA 1
ATOM 841 C C . TYR A 1 110 ? -3.362 12.132 -1.568 1.00 92.75 110 TYR A C 1
ATOM 843 O O . TYR A 1 110 ? -3.009 11.203 -2.295 1.00 92.75 110 TYR A O 1
ATOM 851 N N . LEU A 1 111 ? -2.725 12.429 -0.432 1.00 94.94 111 LEU A N 1
ATOM 852 C CA . LEU A 1 111 ? -1.623 11.634 0.090 1.00 94.94 111 LEU A CA 1
ATOM 853 C C . LEU A 1 111 ? -2.101 10.237 0.499 1.00 94.94 111 LEU A C 1
ATOM 855 O O . LEU A 1 111 ? -1.458 9.257 0.140 1.00 94.94 111 LEU A O 1
ATOM 859 N N . LEU A 1 112 ? -3.247 10.128 1.176 1.00 93.69 112 LEU A N 1
ATOM 860 C CA . LEU A 1 112 ? -3.873 8.853 1.524 1.00 93.69 112 LEU A CA 1
ATOM 861 C C . LEU A 1 112 ? -4.160 8.012 0.272 1.00 93.69 112 LEU A C 1
ATOM 863 O O . LEU A 1 112 ? -3.807 6.835 0.243 1.00 93.69 112 LEU A O 1
ATOM 867 N N . GLU A 1 113 ? -4.759 8.600 -0.768 1.00 94.69 113 GLU A N 1
ATOM 868 C CA . GLU A 1 113 ? -5.030 7.903 -2.034 1.00 94.69 113 GLU A CA 1
ATOM 869 C C . GLU A 1 113 ? -3.739 7.382 -2.684 1.00 94.69 113 GLU A C 1
ATOM 871 O O . GLU A 1 113 ? -3.640 6.198 -3.026 1.00 94.69 113 GLU A O 1
ATOM 876 N N . PHE A 1 114 ? -2.722 8.243 -2.786 1.00 97.69 114 PHE A N 1
ATOM 877 C CA . PHE A 1 114 ? -1.410 7.874 -3.309 1.00 97.69 114 PHE A CA 1
ATOM 878 C C . PHE A 1 114 ? -0.774 6.728 -2.508 1.00 97.69 114 PHE A C 1
ATOM 880 O O . PHE A 1 114 ? -0.316 5.744 -3.092 1.00 97.69 114 PHE A O 1
ATOM 887 N N . LEU A 1 115 ? -0.771 6.826 -1.176 1.00 97.81 115 LEU A N 1
ATOM 888 C CA . LEU A 1 115 ? -0.166 5.828 -0.296 1.00 97.81 115 LEU A CA 1
ATOM 889 C C . LEU A 1 115 ? -0.889 4.484 -0.371 1.00 97.81 115 LEU A C 1
ATOM 891 O O . LEU A 1 115 ? -0.223 3.458 -0.419 1.00 97.81 115 LEU A O 1
ATOM 895 N N . CYS A 1 116 ? -2.220 4.459 -0.460 1.00 96.81 116 CYS A N 1
ATOM 896 C CA . CYS A 1 116 ? -2.975 3.217 -0.652 1.00 96.81 116 CYS A CA 1
ATOM 897 C C . CYS A 1 116 ? -2.603 2.503 -1.965 1.00 96.81 116 CYS A C 1
ATOM 899 O O . CYS A 1 116 ? -2.429 1.279 -1.982 1.00 96.81 116 CYS A O 1
ATOM 901 N N . ASN A 1 117 ? -2.421 3.254 -3.057 1.00 97.69 117 ASN A N 1
ATOM 902 C CA . ASN A 1 117 ? -1.924 2.701 -4.321 1.00 97.69 117 ASN A CA 1
ATOM 903 C C . ASN A 1 117 ? -0.473 2.204 -4.180 1.00 97.69 117 ASN A C 1
ATOM 905 O O . ASN A 1 117 ? -0.118 1.113 -4.640 1.00 97.69 117 ASN A O 1
ATOM 909 N N . PHE A 1 118 ? 0.367 2.962 -3.475 1.00 98.62 118 PHE A N 1
ATOM 910 C CA . PHE A 1 118 ? 1.751 2.570 -3.250 1.00 98.62 118 PHE A CA 1
ATOM 911 C C . PHE A 1 118 ? 1.852 1.298 -2.394 1.00 98.62 118 PHE A C 1
ATOM 913 O O . PHE A 1 118 ? 2.564 0.377 -2.775 1.00 98.62 118 PHE A O 1
ATOM 920 N N . PHE A 1 119 ? 1.078 1.170 -1.313 1.00 98.25 119 PHE A N 1
ATOM 921 C CA . PHE A 1 119 ? 1.006 -0.055 -0.509 1.00 98.25 119 PHE A CA 1
ATOM 922 C C . PHE A 1 119 ? 0.582 -1.264 -1.339 1.00 98.25 119 PHE A C 1
ATOM 924 O O . PHE A 1 119 ? 1.215 -2.311 -1.250 1.00 98.25 119 PHE A O 1
ATOM 931 N N . SER A 1 120 ? -0.424 -1.101 -2.200 1.00 97.31 120 SER A N 1
ATOM 932 C CA . SER A 1 120 ? -0.829 -2.157 -3.135 1.00 97.31 120 SER A CA 1
ATOM 933 C C . SER A 1 120 ? 0.339 -2.554 -4.048 1.00 97.31 120 SER A C 1
ATOM 935 O O . SER A 1 120 ? 0.660 -3.724 -4.211 1.00 97.31 120 SER A O 1
ATOM 937 N N . THR A 1 121 ? 1.079 -1.578 -4.568 1.00 98.19 121 THR A N 1
ATOM 938 C CA . THR A 1 121 ? 2.276 -1.865 -5.372 1.00 98.19 121 THR A CA 1
ATOM 939 C C . THR A 1 121 ? 3.338 -2.612 -4.566 1.00 98.19 121 THR A C 1
ATOM 941 O O . THR A 1 121 ? 3.882 -3.594 -5.056 1.00 98.19 121 THR A O 1
ATOM 944 N N . LEU A 1 122 ? 3.609 -2.198 -3.326 1.00 98.06 122 LEU A N 1
ATOM 945 C CA . LEU A 1 122 ? 4.634 -2.808 -2.476 1.00 98.06 122 LEU A CA 1
ATOM 946 C C . LEU A 1 122 ? 4.354 -4.274 -2.132 1.00 98.06 122 LEU A C 1
ATOM 948 O O . LEU A 1 122 ? 5.313 -4.994 -1.880 1.00 98.06 122 LEU A O 1
ATOM 952 N N . LEU A 1 123 ? 3.096 -4.732 -2.158 1.00 97.75 123 LEU A N 1
ATOM 953 C CA . LEU A 1 123 ? 2.771 -6.148 -1.945 1.00 97.75 123 LEU A CA 1
ATOM 954 C C . LEU A 1 123 ? 3.537 -7.050 -2.922 1.00 97.75 123 LEU A C 1
ATOM 956 O O . LEU A 1 123 ? 4.074 -8.077 -2.532 1.00 97.75 123 LEU A O 1
ATOM 960 N N . ILE A 1 124 ? 3.619 -6.637 -4.186 1.00 97.06 124 ILE A N 1
ATOM 961 C CA . ILE A 1 124 ? 4.199 -7.439 -5.268 1.00 97.06 124 ILE A CA 1
ATOM 962 C C . ILE A 1 124 ? 5.646 -7.065 -5.609 1.00 97.06 124 ILE A C 1
ATOM 964 O O . ILE A 1 124 ? 6.234 -7.655 -6.520 1.00 97.06 124 ILE A O 1
ATOM 968 N N . VAL A 1 125 ? 6.230 -6.089 -4.912 1.00 97.31 125 VAL A N 1
ATOM 969 C CA . VAL A 1 125 ? 7.631 -5.706 -5.112 1.00 97.31 125 VAL A CA 1
ATOM 970 C C . VAL A 1 125 ? 8.528 -6.700 -4.370 1.00 97.31 125 VAL A C 1
ATOM 972 O O . VAL A 1 125 ? 8.355 -6.864 -3.163 1.00 97.31 125 VAL A O 1
ATOM 975 N N . PRO A 1 126 ? 9.484 -7.355 -5.053 1.00 96.44 126 PRO A N 1
ATOM 976 C CA . PRO A 1 126 ? 10.453 -8.210 -4.381 1.00 96.44 126 PRO A CA 1
ATOM 977 C C . PRO A 1 126 ? 11.390 -7.399 -3.489 1.00 96.44 126 PRO A C 1
ATOM 979 O O . PRO A 1 126 ? 11.855 -6.322 -3.877 1.00 96.44 126 PRO A O 1
ATOM 982 N N . ASP A 1 127 ? 11.723 -7.949 -2.327 1.00 95.06 127 ASP A N 1
ATOM 983 C CA . ASP A 1 127 ? 12.753 -7.388 -1.463 1.00 95.06 127 ASP A CA 1
ATOM 984 C C . ASP A 1 127 ? 14.139 -7.462 -2.114 1.00 95.06 127 ASP A C 1
ATOM 986 O O . ASP A 1 127 ? 14.496 -8.408 -2.824 1.00 95.06 127 ASP A O 1
ATOM 990 N N . HIS A 1 128 ? 14.957 -6.444 -1.845 1.00 89.94 128 HIS A N 1
ATOM 991 C CA . HIS A 1 128 ? 16.333 -6.417 -2.319 1.00 89.94 128 HIS A CA 1
ATOM 992 C C . HIS A 1 128 ? 17.185 -7.407 -1.499 1.00 89.94 128 HIS A C 1
ATOM 994 O O . HIS A 1 128 ? 17.226 -7.278 -0.271 1.00 89.94 128 HIS A O 1
ATOM 1000 N N . PRO A 1 129 ? 17.948 -8.324 -2.133 1.00 86.00 129 PRO A N 1
ATOM 1001 C CA . PRO A 1 129 ? 18.687 -9.383 -1.431 1.00 86.00 129 PRO A CA 1
ATOM 1002 C C . PRO A 1 129 ? 19.622 -8.889 -0.316 1.00 86.00 129 PRO A C 1
ATOM 1004 O O . PRO A 1 129 ? 19.852 -9.581 0.669 1.00 86.00 129 PRO A O 1
ATOM 1007 N N . GLU A 1 130 ? 20.159 -7.678 -0.472 1.00 89.00 130 GLU A N 1
ATOM 1008 C CA . GLU A 1 130 ? 21.181 -7.109 0.419 1.00 89.00 130 GLU A CA 1
ATOM 1009 C C . GLU A 1 130 ? 20.653 -6.105 1.459 1.00 89.00 130 GLU A C 1
ATOM 1011 O O . GLU A 1 130 ? 21.419 -5.646 2.300 1.00 89.00 130 GLU A O 1
ATOM 1016 N N . GLN A 1 131 ? 19.373 -5.719 1.416 1.00 89.56 131 GLN A N 1
ATOM 1017 C CA . GLN A 1 131 ? 18.859 -4.614 2.250 1.00 89.56 131 GLN A CA 1
ATOM 1018 C C . GLN A 1 131 ? 17.973 -5.071 3.411 1.00 89.56 131 GLN A C 1
ATOM 1020 O O . GLN A 1 131 ? 17.450 -4.249 4.167 1.00 89.56 131 GLN A O 1
ATOM 1025 N N . GLY A 1 132 ? 17.841 -6.385 3.573 1.00 89.00 132 GLY A N 1
ATOM 1026 C CA . GLY A 1 132 ? 16.926 -6.984 4.528 1.00 89.00 132 GLY A CA 1
ATOM 1027 C C . GLY A 1 132 ? 15.478 -6.953 4.047 1.00 89.00 132 GLY A C 1
ATOM 1028 O O . GLY A 1 132 ? 15.123 -6.298 3.067 1.00 89.00 132 GLY A O 1
ATOM 1029 N N . VAL A 1 133 ? 14.643 -7.698 4.765 1.00 94.50 133 VAL A N 1
ATOM 1030 C CA . VAL A 1 133 ? 13.232 -7.864 4.418 1.00 94.50 133 VAL A CA 1
ATOM 1031 C C . VAL A 1 133 ? 12.442 -6.578 4.659 1.00 94.50 133 VAL A C 1
ATOM 1033 O O . VAL A 1 133 ? 12.728 -5.810 5.589 1.00 94.50 133 VAL A O 1
ATOM 1036 N N . LEU A 1 134 ? 11.412 -6.377 3.842 1.00 95.31 134 LEU A N 1
ATOM 1037 C CA . LEU A 1 134 ? 10.460 -5.275 3.912 1.00 95.31 134 LEU A CA 1
ATOM 1038 C C . LEU A 1 134 ? 11.124 -3.895 3.841 1.00 95.31 134 LEU A C 1
ATOM 1040 O O . LEU A 1 134 ? 10.612 -2.931 4.414 1.00 95.31 134 LEU A O 1
ATOM 1044 N N . PHE A 1 135 ? 12.264 -3.769 3.156 1.00 96.69 135 PHE A N 1
ATOM 1045 C CA . PHE A 1 135 ? 13.067 -2.544 3.174 1.00 96.69 135 PHE A CA 1
ATOM 1046 C C . PHE A 1 135 ? 12.255 -1.309 2.745 1.00 96.69 135 PHE A C 1
ATOM 1048 O O . PHE A 1 135 ? 12.220 -0.306 3.462 1.00 96.69 135 PHE A O 1
ATOM 1055 N N . LEU A 1 136 ? 11.558 -1.382 1.604 1.00 97.69 136 LEU A N 1
ATOM 1056 C CA . LEU A 1 136 ? 10.758 -0.263 1.090 1.00 97.69 136 LEU A CA 1
ATOM 1057 C C . LEU A 1 136 ? 9.547 0.036 1.981 1.00 97.69 136 LEU A C 1
ATOM 1059 O O . LEU A 1 136 ? 9.232 1.203 2.204 1.00 97.69 136 LEU A O 1
ATOM 1063 N N . VAL A 1 137 ? 8.909 -0.996 2.543 1.00 97.50 137 VAL A N 1
ATOM 1064 C CA . VAL A 1 137 ? 7.788 -0.836 3.486 1.00 97.50 137 VAL A CA 1
ATOM 1065 C C . VAL A 1 137 ? 8.252 -0.114 4.749 1.00 97.50 137 VAL A C 1
ATOM 1067 O O . VAL A 1 137 ? 7.598 0.825 5.196 1.00 97.50 137 VAL A O 1
ATOM 1070 N N . ARG A 1 138 ? 9.407 -0.500 5.303 1.00 97.38 138 ARG A N 1
ATOM 1071 C CA . ARG A 1 138 ? 10.012 0.151 6.476 1.00 97.38 138 ARG A CA 1
ATOM 1072 C C . ARG A 1 138 ? 10.412 1.588 6.161 1.00 97.38 138 ARG A C 1
ATOM 1074 O O . ARG A 1 138 ? 10.114 2.479 6.948 1.00 97.38 138 ARG A O 1
ATOM 1081 N N . GLY A 1 139 ? 11.024 1.824 5.001 1.00 97.38 139 GLY A N 1
ATOM 1082 C CA . GLY A 1 139 ? 11.354 3.168 4.528 1.00 97.38 139 GLY A CA 1
ATOM 1083 C C . GLY A 1 139 ? 10.119 4.065 4.428 1.00 97.38 139 GLY A C 1
ATOM 1084 O O . GLY A 1 139 ? 10.135 5.185 4.933 1.00 97.38 139 GLY A O 1
ATOM 1085 N N . LEU A 1 140 ? 9.030 3.549 3.853 1.00 97.81 140 LEU A N 1
ATOM 1086 C CA . LEU A 1 140 ? 7.769 4.276 3.730 1.00 97.81 140 LEU A CA 1
ATOM 1087 C C . LEU A 1 140 ? 7.107 4.532 5.096 1.00 97.81 140 LEU A C 1
ATOM 1089 O O . LEU A 1 140 ? 6.621 5.629 5.357 1.00 97.81 140 LEU A O 1
ATOM 1093 N N . LEU A 1 141 ? 7.123 3.547 5.996 1.00 97.06 141 LEU A N 1
ATOM 1094 C CA . LEU A 1 141 ? 6.616 3.707 7.359 1.00 97.06 141 LEU A CA 1
ATOM 1095 C C . LEU A 1 141 ? 7.374 4.778 8.149 1.00 97.06 141 LEU A C 1
ATOM 1097 O O . LEU A 1 141 ? 6.737 5.578 8.833 1.00 97.06 141 LEU A O 1
ATOM 1101 N N . ASN A 1 142 ? 8.702 4.822 8.022 1.00 96.38 142 ASN A N 1
ATOM 1102 C CA . ASN A 1 142 ? 9.530 5.824 8.690 1.00 96.38 142 ASN A CA 1
ATOM 1103 C C . ASN A 1 142 ? 9.160 7.242 8.228 1.00 96.38 142 ASN A C 1
ATOM 1105 O O . ASN A 1 142 ? 8.893 8.105 9.059 1.00 96.38 142 ASN A O 1
ATOM 1109 N N . VAL A 1 143 ? 9.041 7.478 6.915 1.00 96.44 143 VAL A N 1
ATOM 1110 C CA . VAL A 1 143 ? 8.666 8.814 6.411 1.00 96.44 143 VAL A CA 1
ATOM 1111 C C . VAL A 1 143 ? 7.235 9.213 6.789 1.00 96.44 143 VAL A C 1
ATOM 1113 O O . VAL A 1 143 ? 6.981 10.383 7.053 1.00 96.44 143 VAL A O 1
ATOM 1116 N N . ILE A 1 144 ? 6.297 8.260 6.864 1.00 94.31 144 ILE A N 1
ATOM 1117 C CA . ILE A 1 144 ? 4.917 8.504 7.327 1.00 94.31 144 ILE A CA 1
ATOM 1118 C C . ILE A 1 144 ? 4.893 8.873 8.813 1.00 94.31 144 ILE A C 1
ATOM 1120 O O . ILE A 1 144 ? 4.091 9.710 9.238 1.00 94.31 144 ILE A O 1
ATOM 1124 N N . GLN A 1 145 ? 5.745 8.232 9.616 1.00 91.81 145 GLN A N 1
ATOM 1125 C CA . GLN A 1 145 ? 5.862 8.515 11.041 1.00 91.81 145 GLN A CA 1
ATOM 1126 C C . GLN A 1 145 ? 6.357 9.943 11.289 1.00 91.81 145 GLN A C 1
ATOM 1128 O O . GLN A 1 145 ? 5.787 10.615 12.153 1.00 91.81 145 GLN A O 1
ATOM 1133 N N . ASP A 1 146 ? 7.343 10.390 10.508 1.00 89.00 146 ASP A N 1
ATOM 1134 C CA . ASP A 1 146 ? 7.963 11.717 10.612 1.00 89.00 146 ASP A CA 1
ATOM 1135 C C . ASP A 1 146 ? 7.166 12.825 9.894 1.00 89.00 146 ASP A C 1
ATOM 1137 O O . ASP A 1 146 ? 7.431 14.014 10.085 1.00 89.00 146 ASP A O 1
ATOM 1141 N N . TYR A 1 147 ? 6.167 12.462 9.080 1.00 89.31 147 TYR A N 1
ATOM 1142 C CA . TYR A 1 147 ? 5.290 13.423 8.414 1.00 89.31 147 TYR A CA 1
ATOM 1143 C C . TYR A 1 147 ? 4.494 14.254 9.431 1.00 89.31 147 TYR A C 1
ATOM 1145 O O . TYR A 1 147 ? 3.971 13.738 10.422 1.00 89.31 147 TYR A O 1
ATOM 1153 N N . THR A 1 148 ? 4.371 15.560 9.177 1.00 87.00 148 THR A N 1
ATOM 1154 C CA . THR A 1 148 ? 3.624 16.479 10.048 1.00 87.00 148 THR A CA 1
ATOM 1155 C C . THR A 1 148 ? 2.137 16.472 9.691 1.00 87.00 148 THR A C 1
ATOM 1157 O O . THR A 1 148 ? 1.685 17.249 8.850 1.00 87.00 148 THR A O 1
ATOM 1160 N N . TRP A 1 149 ? 1.388 15.596 10.357 1.00 87.19 149 TRP A N 1
ATOM 1161 C CA . TRP A 1 149 ? -0.071 15.478 10.258 1.00 87.19 149 TRP A CA 1
ATOM 1162 C C . TRP A 1 149 ? -0.796 16.665 10.908 1.00 87.19 149 TRP A C 1
ATOM 1164 O O . TRP A 1 149 ? -0.250 17.333 11.788 1.00 87.19 149 TRP A O 1
ATOM 1174 N N . GLU A 1 150 ? -2.032 16.930 10.491 1.00 83.94 150 GLU A N 1
ATOM 1175 C CA . GLU A 1 150 ? -2.919 17.860 11.199 1.00 83.94 150 GLU A CA 1
ATOM 1176 C C . GLU A 1 150 ? -3.417 17.252 12.525 1.00 83.94 150 GLU A C 1
ATOM 1178 O O . GLU A 1 150 ? -3.890 16.115 12.552 1.00 83.94 150 GLU A O 1
ATOM 1183 N N . ASP A 1 151 ? -3.379 18.020 13.623 1.00 76.50 151 ASP A N 1
ATOM 1184 C CA . ASP A 1 151 ? -3.678 17.530 14.987 1.00 76.50 151 ASP A CA 1
ATOM 1185 C C . ASP A 1 151 ? -5.086 16.926 15.131 1.00 76.50 151 ASP A C 1
ATOM 1187 O O . ASP A 1 151 ? -5.322 16.023 15.929 1.00 76.50 151 ASP A O 1
ATOM 1191 N N . ASN A 1 152 ? -6.036 17.410 14.329 1.00 82.00 152 ASN A N 1
ATOM 1192 C CA . ASN A 1 152 ? -7.421 16.949 14.334 1.00 82.00 152 ASN A CA 1
ATOM 1193 C C . ASN A 1 152 ? -7.750 15.984 13.189 1.00 82.00 152 ASN A C 1
ATOM 1195 O O . ASN A 1 152 ? -8.928 15.677 12.995 1.00 82.00 152 ASN A O 1
ATOM 1199 N N . SER A 1 153 ? -6.760 15.485 12.450 1.00 86.50 153 SER A N 1
ATOM 1200 C CA . SER A 1 153 ? -6.975 14.543 11.352 1.00 86.50 153 SER A CA 1
ATOM 1201 C C . SER A 1 153 ? -6.961 13.088 11.818 1.00 86.50 153 SER A C 1
ATOM 1203 O O . SER A 1 153 ? -6.225 12.695 12.720 1.00 86.50 153 SER A O 1
ATOM 1205 N N . ASP A 1 154 ? -7.787 12.269 11.170 1.00 90.75 154 ASP A N 1
ATOM 1206 C CA . ASP A 1 154 ? -7.784 10.812 11.336 1.00 90.75 154 ASP A CA 1
ATOM 1207 C C . ASP A 1 154 ? -7.008 10.113 10.204 1.00 90.75 154 ASP A C 1
ATOM 1209 O O . ASP A 1 154 ? -6.936 8.882 10.166 1.00 90.75 154 ASP A O 1
ATOM 1213 N N . ASP A 1 155 ? -6.425 10.868 9.266 1.00 89.75 155 ASP A N 1
ATOM 1214 C CA . ASP A 1 155 ? -5.814 10.312 8.055 1.00 89.75 155 ASP A CA 1
ATOM 1215 C C . ASP A 1 155 ? -4.554 9.495 8.357 1.00 89.75 155 ASP A C 1
ATOM 1217 O O . ASP A 1 155 ? -4.376 8.425 7.770 1.00 89.75 155 ASP A O 1
ATOM 1221 N N . LYS A 1 156 ? -3.763 9.888 9.366 1.00 90.94 156 LYS A N 1
ATOM 1222 C CA . LYS A 1 156 ? -2.640 9.074 9.862 1.00 90.94 156 LYS A CA 1
ATOM 1223 C C . LYS A 1 156 ? -3.095 7.672 10.281 1.00 90.94 156 LYS A C 1
ATOM 1225 O O . LYS A 1 156 ? -2.474 6.675 9.918 1.00 90.94 156 LYS A O 1
ATOM 1230 N N . VAL A 1 157 ? -4.207 7.578 11.014 1.00 93.31 157 VAL A N 1
ATOM 1231 C CA . VAL A 1 157 ? -4.761 6.293 11.471 1.00 93.31 157 VAL A CA 1
ATOM 1232 C C . VAL A 1 157 ? -5.343 5.487 10.319 1.00 93.31 157 VAL A C 1
ATOM 1234 O O . VAL A 1 157 ? -5.186 4.265 10.297 1.00 93.31 157 VAL A O 1
ATOM 1237 N N . LYS A 1 158 ? -5.972 6.139 9.335 1.00 93.88 158 LYS A N 1
ATOM 1238 C CA . LYS A 1 158 ? -6.432 5.456 8.117 1.00 93.88 158 LYS A CA 1
ATOM 1239 C C . LYS A 1 158 ? -5.258 4.855 7.345 1.00 93.88 158 LYS A C 1
ATOM 1241 O O . LYS A 1 158 ? -5.333 3.693 6.965 1.00 93.88 158 LYS A O 1
ATOM 1246 N N . ILE A 1 159 ? -4.155 5.592 7.197 1.00 95.31 159 ILE A N 1
ATOM 1247 C CA . ILE A 1 159 ? -2.926 5.099 6.558 1.00 95.31 159 ILE A CA 1
ATOM 1248 C C . ILE A 1 159 ? -2.356 3.913 7.326 1.00 95.31 159 ILE A C 1
ATOM 1250 O O . ILE A 1 159 ? -2.075 2.880 6.727 1.00 95.31 159 ILE A O 1
ATOM 1254 N N . TYR A 1 160 ? -2.233 4.016 8.649 1.00 96.50 160 TYR A N 1
ATOM 1255 C CA . TYR A 1 160 ? -1.784 2.896 9.475 1.00 96.50 160 TYR A CA 1
ATOM 1256 C C . TYR A 1 160 ? -2.705 1.680 9.375 1.00 96.50 160 TYR A C 1
ATOM 1258 O O . TYR A 1 160 ? -2.221 0.553 9.332 1.00 96.50 160 TYR A O 1
ATOM 1266 N N . THR A 1 161 ? -4.014 1.887 9.248 1.00 96.50 161 THR A N 1
ATOM 1267 C CA . THR A 1 161 ? -4.960 0.795 8.996 1.00 96.50 161 THR A CA 1
ATOM 1268 C C . THR A 1 161 ? -4.687 0.133 7.639 1.00 96.50 161 THR A C 1
ATOM 1270 O O . THR A 1 161 ? -4.596 -1.091 7.579 1.00 96.50 161 THR A O 1
ATOM 1273 N N . SER A 1 162 ? -4.445 0.911 6.578 1.00 96.75 162 SER A N 1
ATOM 1274 C CA . SER A 1 162 ? -4.033 0.380 5.269 1.00 96.75 162 SER A CA 1
ATOM 1275 C C . SER A 1 162 ? -2.695 -0.367 5.324 1.00 96.75 162 SER A C 1
ATOM 1277 O O . SER A 1 162 ? -2.523 -1.374 4.640 1.00 96.75 162 SER A O 1
ATOM 1279 N N . VAL A 1 163 ? -1.750 0.071 6.164 1.00 97.38 163 VAL A N 1
ATOM 1280 C CA . VAL A 1 163 ? -0.495 -0.666 6.381 1.00 97.38 163 VAL A CA 1
ATOM 1281 C C . VAL A 1 163 ? -0.753 -2.001 7.079 1.00 97.38 163 VAL A C 1
ATOM 1283 O O . VAL A 1 163 ? -0.156 -3.001 6.696 1.00 97.38 163 VAL A O 1
ATOM 1286 N N . VAL A 1 164 ? -1.657 -2.058 8.061 1.00 97.38 164 VAL A N 1
ATOM 1287 C CA . VAL A 1 164 ? -2.060 -3.334 8.680 1.00 97.38 164 VAL A CA 1
ATOM 1288 C C . VAL A 1 164 ? -2.649 -4.282 7.630 1.00 97.38 164 VAL A C 1
ATOM 1290 O O . VAL A 1 164 ? -2.331 -5.470 7.646 1.00 97.38 164 VAL A O 1
ATOM 1293 N N . HIS A 1 165 ? -3.448 -3.775 6.684 1.00 96.81 165 HIS A N 1
ATOM 1294 C CA . HIS A 1 165 ? -3.964 -4.584 5.570 1.00 96.81 165 HIS A CA 1
ATOM 1295 C C . HIS A 1 165 ? -2.838 -5.100 4.667 1.00 96.81 165 HIS A C 1
ATOM 1297 O O . HIS A 1 165 ? -2.821 -6.286 4.348 1.00 96.81 165 HIS A O 1
ATOM 1303 N N . LEU A 1 166 ? -1.872 -4.245 4.310 1.00 97.38 166 LEU A N 1
ATOM 1304 C CA . LEU A 1 166 ? -0.694 -4.645 3.536 1.00 97.38 166 LEU A CA 1
ATOM 1305 C C . LEU A 1 166 ? 0.111 -5.734 4.253 1.00 97.38 166 LEU A C 1
ATOM 1307 O O . LEU A 1 166 ? 0.430 -6.750 3.650 1.00 97.38 166 LEU A O 1
ATOM 1311 N N . LEU A 1 167 ? 0.427 -5.540 5.534 1.00 96.94 167 LEU A N 1
ATOM 1312 C CA . LEU A 1 167 ? 1.220 -6.493 6.312 1.00 96.94 167 LEU A CA 1
ATOM 1313 C C . LEU A 1 167 ? 0.479 -7.823 6.497 1.00 96.94 167 LEU A C 1
ATOM 1315 O O . LEU A 1 167 ? 1.095 -8.880 6.430 1.00 96.94 167 LEU A O 1
ATOM 1319 N N . SER A 1 168 ? -0.846 -7.794 6.667 1.00 95.62 168 SER A N 1
ATOM 1320 C CA . SER A 1 168 ? -1.662 -9.015 6.670 1.00 95.62 168 SER A CA 1
ATOM 1321 C C . SER A 1 168 ? -1.609 -9.743 5.321 1.00 95.62 168 SER A C 1
ATOM 1323 O O . SER A 1 168 ? -1.455 -10.965 5.296 1.00 95.62 168 SER A O 1
ATOM 1325 N N . ALA A 1 169 ? -1.669 -9.006 4.205 1.00 96.12 169 ALA A N 1
ATOM 1326 C CA . ALA A 1 169 ? -1.529 -9.575 2.865 1.00 96.12 169 ALA A CA 1
ATOM 1327 C C . ALA A 1 169 ? -0.123 -10.150 2.625 1.00 96.12 169 ALA A C 1
ATOM 1329 O O . ALA A 1 169 ? -0.003 -11.244 2.084 1.00 96.12 169 ALA A O 1
ATOM 1330 N N . MET A 1 170 ? 0.926 -9.464 3.090 1.00 95.94 170 MET A N 1
ATOM 1331 C CA . MET A 1 170 ? 2.311 -9.948 3.040 1.00 95.94 170 MET A CA 1
ATOM 1332 C C . MET A 1 170 ? 2.531 -11.204 3.892 1.00 95.94 170 MET A C 1
ATOM 1334 O O . MET A 1 170 ? 3.410 -12.001 3.597 1.00 95.94 170 MET A O 1
ATOM 1338 N N . GLY A 1 171 ? 1.724 -11.407 4.935 1.00 94.12 171 GLY A N 1
ATOM 1339 C CA . GLY A 1 171 ? 1.766 -12.613 5.761 1.00 94.12 171 GLY A CA 1
ATOM 1340 C C . GLY A 1 171 ? 1.101 -13.848 5.141 1.00 94.12 171 GLY A C 1
ATOM 1341 O O . GLY A 1 171 ? 1.145 -14.911 5.758 1.00 94.12 171 GLY A O 1
ATOM 1342 N N . GLN A 1 172 ? 0.459 -13.729 3.974 1.00 93.69 172 GLN A N 1
ATOM 1343 C CA . GLN A 1 172 ? -0.182 -14.860 3.294 1.00 93.69 172 GLN A CA 1
ATOM 1344 C C . GLN A 1 172 ? 0.848 -15.723 2.554 1.00 93.69 172 GLN A C 1
ATOM 1346 O O . GLN A 1 172 ? 1.837 -15.215 2.034 1.00 93.69 172 GLN A O 1
ATOM 1351 N N . GLU A 1 173 ? 0.579 -17.027 2.441 1.00 93.12 173 GLU A N 1
ATOM 1352 C CA . GLU A 1 173 ? 1.423 -17.963 1.676 1.00 93.12 173 GLU A CA 1
ATOM 1353 C C . GLU A 1 173 ? 1.420 -17.675 0.168 1.00 93.12 173 GLU A C 1
ATOM 1355 O O . GLU A 1 173 ? 2.353 -18.031 -0.546 1.00 93.12 173 GLU A O 1
ATOM 1360 N N . THR A 1 174 ? 0.353 -17.060 -0.337 1.00 94.81 174 THR A N 1
ATOM 1361 C CA . THR A 1 174 ? 0.228 -16.644 -1.733 1.00 94.81 174 THR A CA 1
ATOM 1362 C C . THR A 1 174 ? -0.533 -15.331 -1.786 1.00 94.81 174 THR A C 1
ATOM 1364 O O . THR A 1 174 ? -1.586 -15.183 -1.160 1.00 94.81 174 THR A O 1
ATOM 1367 N N . TYR A 1 175 ? -0.006 -14.366 -2.530 1.00 95.62 175 TYR A N 1
ATOM 1368 C CA . TYR A 1 175 ? -0.637 -13.065 -2.693 1.00 95.62 175 TYR A CA 1
ATOM 1369 C C . TYR A 1 175 ? -1.837 -13.128 -3.637 1.00 95.62 175 TYR A C 1
ATOM 1371 O O . TYR A 1 175 ? -1.953 -13.991 -4.504 1.00 95.62 175 TYR A O 1
ATOM 1379 N N . LEU A 1 176 ? -2.754 -12.175 -3.465 1.00 94.56 176 LEU A N 1
ATOM 1380 C CA . LEU A 1 176 ? -3.985 -12.098 -4.254 1.00 94.56 176 LEU A CA 1
ATOM 1381 C C . LEU A 1 176 ? -3.724 -11.813 -5.744 1.00 94.56 176 LEU A C 1
ATOM 1383 O O . LEU A 1 176 ? -4.538 -12.167 -6.596 1.00 94.56 176 LEU A O 1
ATOM 1387 N N . TYR A 1 177 ? -2.627 -11.126 -6.056 1.00 96.44 177 TYR A N 1
ATOM 1388 C CA . TYR A 1 177 ? -2.250 -10.757 -7.414 1.00 96.44 177 TYR A CA 1
ATOM 1389 C C . TYR A 1 177 ? -0.734 -10.702 -7.558 1.00 96.44 177 TYR A C 1
ATOM 1391 O O . TYR A 1 177 ? -0.011 -10.478 -6.590 1.00 96.44 177 TYR A O 1
ATOM 1399 N N . HIS A 1 178 ? -0.283 -10.836 -8.804 1.00 96.69 178 HIS A N 1
ATOM 1400 C CA . HIS A 1 178 ? 1.126 -10.877 -9.182 1.00 96.69 178 HIS A CA 1
ATOM 1401 C C . HIS A 1 178 ? 1.355 -10.153 -10.501 1.00 96.69 178 HIS A C 1
ATOM 1403 O O . HIS A 1 178 ? 0.433 -9.932 -11.290 1.00 96.69 178 HIS A O 1
ATOM 1409 N N . ILE A 1 179 ? 2.620 -9.842 -10.770 1.00 95.62 179 ILE A N 1
ATOM 1410 C CA . ILE A 1 179 ? 3.075 -9.453 -12.100 1.00 95.62 179 ILE A CA 1
ATOM 1411 C C . ILE A 1 179 ? 3.727 -10.662 -12.760 1.00 95.62 179 ILE A C 1
ATOM 1413 O O . ILE A 1 179 ? 4.653 -11.265 -12.226 1.00 95.62 179 ILE A O 1
ATOM 1417 N N . ASP A 1 180 ? 3.272 -10.973 -13.971 1.00 93.75 180 ASP A N 1
ATOM 1418 C CA . ASP A 1 180 ? 3.873 -12.004 -14.813 1.00 93.75 180 ASP A CA 1
ATOM 1419 C C . ASP A 1 180 ? 5.395 -11.794 -14.947 1.00 93.75 180 ASP A C 1
ATOM 1421 O O . ASP A 1 180 ? 5.842 -10.743 -15.427 1.00 93.75 180 ASP A O 1
ATOM 1425 N N . LYS A 1 181 ? 6.154 -12.827 -14.549 1.00 93.88 181 LYS A N 1
ATOM 1426 C CA . LYS A 1 181 ? 7.632 -12.918 -14.530 1.00 93.88 181 LYS A CA 1
ATOM 1427 C C . LYS A 1 181 ? 8.341 -12.083 -13.467 1.00 93.88 181 LYS A C 1
ATOM 1429 O O . LYS A 1 181 ? 9.539 -11.837 -13.590 1.00 93.88 181 LYS A O 1
ATOM 1434 N N . VAL A 1 182 ? 7.626 -11.653 -12.438 1.00 96.06 182 VAL A N 1
ATOM 1435 C CA . VAL A 1 182 ? 8.224 -11.066 -11.241 1.00 96.06 182 VAL A CA 1
ATOM 1436 C C . VAL A 1 182 ? 7.917 -11.990 -10.073 1.00 96.06 182 VAL A C 1
ATOM 1438 O O . VAL A 1 182 ? 6.757 -12.274 -9.795 1.00 96.06 182 VAL A O 1
ATOM 1441 N N . GLU A 1 183 ? 8.961 -12.475 -9.409 1.00 95.56 183 GLU A N 1
ATOM 1442 C CA . GLU A 1 183 ? 8.827 -13.280 -8.197 1.00 95.56 183 GLU A CA 1
ATOM 1443 C C . GLU A 1 183 ? 8.677 -12.340 -7.004 1.00 95.56 183 GLU A C 1
ATOM 1445 O O . GLU A 1 183 ? 9.644 -11.711 -6.586 1.00 95.56 183 GLU A O 1
AT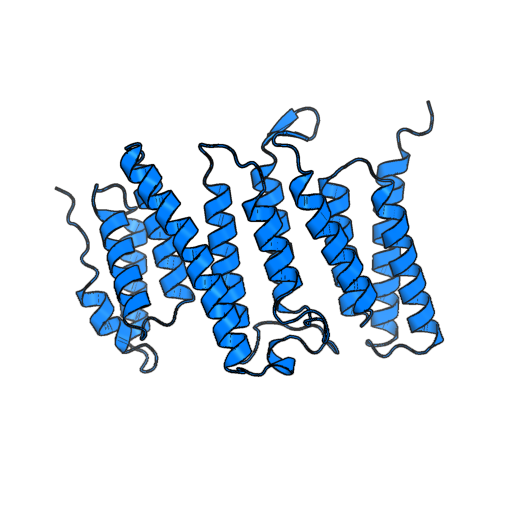OM 1450 N N . SER A 1 184 ? 7.452 -12.191 -6.505 1.00 96.81 184 SER A N 1
ATOM 1451 C CA . SER A 1 184 ? 7.144 -11.380 -5.325 1.00 96.81 184 SER A CA 1
ATOM 1452 C C . SER A 1 184 ? 7.527 -12.103 -4.026 1.00 96.81 184 SER A C 1
ATOM 1454 O O . SER A 1 184 ? 7.938 -13.263 -4.025 1.00 96.81 184 SER A O 1
ATOM 1456 N N . ASN A 1 185 ? 7.409 -11.401 -2.899 1.00 96.31 185 ASN A N 1
ATOM 1457 C CA . ASN A 1 185 ? 7.867 -11.887 -1.597 1.00 96.31 185 ASN A CA 1
ATOM 1458 C C . ASN A 1 185 ? 7.175 -13.173 -1.102 1.00 96.31 185 ASN A C 1
ATOM 1460 O O . ASN A 1 185 ? 7.786 -13.916 -0.339 1.00 96.31 185 ASN A O 1
ATOM 1464 N N . ASP A 1 186 ? 5.954 -13.478 -1.542 1.00 96.06 186 ASP A N 1
ATOM 1465 C CA . ASP A 1 186 ? 5.313 -14.768 -1.265 1.00 96.06 186 ASP A CA 1
ATOM 1466 C C . ASP A 1 186 ? 6.044 -15.933 -1.942 1.00 96.06 186 ASP A C 1
ATOM 1468 O O . ASP A 1 186 ? 6.235 -16.970 -1.320 1.00 96.06 186 ASP A O 1
ATOM 1472 N N . THR A 1 187 ? 6.555 -15.747 -3.160 1.00 95.62 187 THR A N 1
ATOM 1473 C CA . THR A 1 187 ? 7.430 -16.729 -3.819 1.00 95.62 187 THR A CA 1
ATOM 1474 C C . THR A 1 187 ? 8.816 -16.782 -3.176 1.00 95.62 187 THR A C 1
ATOM 1476 O O . THR A 1 187 ? 9.373 -17.864 -3.001 1.00 95.62 187 THR A O 1
ATOM 1479 N N . LEU A 1 188 ? 9.392 -15.626 -2.826 1.00 94.50 188 LEU A N 1
ATOM 1480 C CA . LEU A 1 188 ? 10.760 -15.553 -2.293 1.00 94.50 188 LEU A CA 1
ATOM 1481 C C . LEU A 1 188 ? 10.879 -16.106 -0.867 1.00 94.50 188 LEU A C 1
ATOM 1483 O O . LEU A 1 188 ? 11.899 -16.710 -0.533 1.00 94.50 188 LEU A O 1
ATOM 1487 N N . TYR A 1 189 ? 9.862 -15.889 -0.030 1.00 94.31 189 TYR A N 1
ATOM 1488 C CA . TYR A 1 189 ? 9.884 -16.275 1.381 1.00 94.31 189 TYR A CA 1
ATOM 1489 C C . TYR A 1 189 ? 8.914 -17.408 1.717 1.00 94.31 189 TYR A C 1
ATOM 1491 O O . TYR A 1 189 ? 9.201 -18.156 2.645 1.00 94.31 189 TYR A O 1
ATOM 1499 N N . GLY A 1 190 ? 7.796 -17.574 1.001 1.00 79.62 190 GLY A N 1
ATOM 1500 C CA . GLY A 1 190 ? 6.931 -18.760 1.101 1.00 79.62 190 GLY A CA 1
ATOM 1501 C C . GLY A 1 190 ? 6.475 -19.116 2.518 1.00 79.62 190 GLY A C 1
ATOM 1502 O O . GLY A 1 190 ? 6.477 -20.289 2.882 1.00 79.62 190 GLY A O 1
ATOM 1503 N N . GLY A 1 191 ? 6.154 -18.116 3.346 1.00 84.25 191 GLY A N 1
ATOM 1504 C CA . GLY A 1 191 ? 5.800 -18.331 4.755 1.00 84.25 191 GLY A CA 1
ATOM 1505 C C . GLY A 1 191 ? 6.996 -18.518 5.698 1.00 84.25 191 GLY A C 1
ATOM 1506 O O . GLY A 1 191 ? 6.830 -19.035 6.804 1.00 84.25 191 GLY A O 1
ATOM 1507 N N . ASP A 1 192 ? 8.202 -18.098 5.296 1.00 93.94 192 ASP A N 1
ATOM 1508 C CA . ASP A 1 192 ? 9.390 -18.128 6.150 1.00 93.94 192 ASP A CA 1
ATOM 1509 C C . ASP A 1 192 ? 9.129 -17.463 7.509 1.00 93.94 192 ASP A C 1
ATOM 1511 O O . ASP A 1 192 ? 8.685 -16.318 7.622 1.00 93.94 192 ASP A O 1
ATOM 1515 N N . THR A 1 193 ? 9.460 -18.192 8.572 1.00 94.25 193 THR A N 1
ATOM 1516 C CA . THR A 1 193 ? 9.171 -17.771 9.947 1.00 94.25 193 THR A CA 1
ATOM 1517 C C . THR A 1 193 ? 9.848 -16.457 10.342 1.00 94.25 193 THR A C 1
ATOM 1519 O O . THR A 1 193 ? 9.282 -15.714 11.144 1.00 94.25 193 THR A O 1
ATOM 1522 N N . LYS A 1 194 ? 11.028 -16.128 9.794 1.00 93.50 194 LYS A N 1
ATOM 1523 C CA . LYS A 1 194 ? 11.716 -14.862 10.099 1.00 93.50 194 LYS A CA 1
ATOM 1524 C C . LYS A 1 194 ? 11.054 -13.700 9.368 1.00 93.50 194 LYS A C 1
ATOM 1526 O O . LYS A 1 194 ? 10.876 -12.640 9.966 1.00 93.50 194 LYS A O 1
ATOM 1531 N N . PHE A 1 195 ? 10.648 -13.907 8.117 1.00 95.44 195 PHE A N 1
ATOM 1532 C CA . PHE A 1 195 ? 9.867 -12.931 7.360 1.00 95.44 195 PHE A CA 1
ATOM 1533 C C . PHE A 1 195 ? 8.514 -12.639 8.033 1.00 95.44 195 PHE A C 1
ATOM 1535 O O . PHE A 1 195 ? 8.159 -11.477 8.259 1.00 95.44 195 PHE A O 1
ATOM 1542 N N . LEU A 1 196 ? 7.791 -13.684 8.451 1.00 95.50 196 LEU A N 1
ATOM 1543 C CA . LEU A 1 196 ? 6.522 -13.547 9.174 1.00 95.50 196 LEU A CA 1
ATOM 1544 C C . LEU A 1 196 ? 6.698 -12.879 10.545 1.00 95.50 196 LEU A C 1
ATOM 1546 O O . LEU A 1 196 ? 5.851 -12.079 10.952 1.00 95.50 196 LEU A O 1
ATOM 1550 N N . ALA A 1 197 ? 7.799 -13.157 11.248 1.00 95.44 197 ALA A N 1
ATOM 1551 C CA . ALA A 1 197 ? 8.116 -12.495 12.511 1.00 95.44 197 ALA A CA 1
ATOM 1552 C C . ALA A 1 197 ? 8.344 -10.988 12.321 1.00 95.44 197 ALA A C 1
ATOM 1554 O O . ALA A 1 197 ? 7.823 -10.191 13.100 1.00 95.44 197 ALA A O 1
ATOM 1555 N N . GLU A 1 198 ? 9.062 -10.580 11.272 1.00 95.69 198 GLU A N 1
ATOM 1556 C CA . GLU A 1 198 ? 9.287 -9.161 10.981 1.00 95.69 198 GLU A CA 1
ATOM 1557 C C . GLU A 1 198 ? 7.998 -8.451 10.543 1.00 95.69 198 GLU A C 1
ATOM 1559 O O . GLU A 1 198 ? 7.706 -7.349 11.012 1.00 95.69 198 GLU A O 1
ATOM 1564 N N . THR A 1 199 ? 7.176 -9.113 9.725 1.00 95.62 199 THR A N 1
ATOM 1565 C CA . THR A 1 199 ? 5.839 -8.631 9.341 1.00 95.62 199 THR A CA 1
ATOM 1566 C C . THR A 1 199 ? 4.954 -8.422 10.574 1.00 95.62 199 THR A C 1
ATOM 1568 O O . THR A 1 199 ? 4.346 -7.362 10.743 1.00 95.62 199 THR A O 1
ATOM 1571 N N 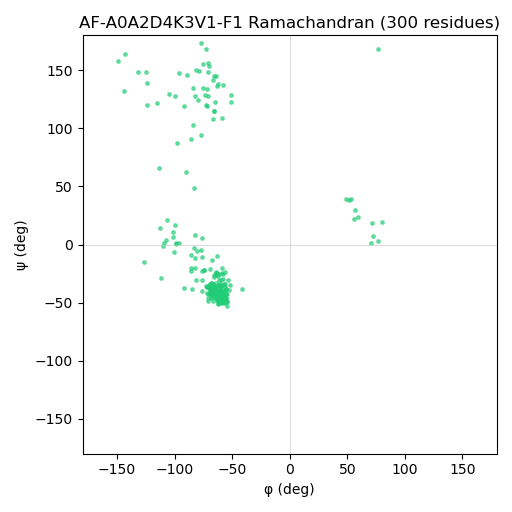. SER A 1 200 ? 4.940 -9.398 11.489 1.00 94.88 200 SER A N 1
ATOM 1572 C CA . SER A 1 200 ? 4.193 -9.328 12.751 1.00 94.88 200 SER A CA 1
ATOM 1573 C C . SER A 1 200 ? 4.700 -8.200 13.647 1.00 94.88 200 SER A C 1
ATOM 1575 O O . SER A 1 200 ? 3.899 -7.446 14.192 1.00 94.88 200 SER A O 1
ATOM 1577 N N . ARG A 1 201 ? 6.023 -8.021 13.744 1.00 96.56 201 ARG A N 1
ATOM 1578 C CA . ARG A 1 201 ? 6.652 -6.946 14.522 1.00 96.56 201 ARG A CA 1
ATOM 1579 C C . ARG A 1 201 ? 6.234 -5.563 14.019 1.00 96.56 201 ARG A C 1
ATOM 1581 O O . ARG A 1 201 ? 5.885 -4.698 14.821 1.00 96.56 201 ARG A O 1
ATOM 1588 N N . LEU A 1 202 ? 6.251 -5.344 12.701 1.00 97.00 202 LEU A N 1
ATOM 1589 C CA . LEU A 1 202 ? 5.771 -4.092 12.108 1.00 97.00 202 LEU A CA 1
ATOM 159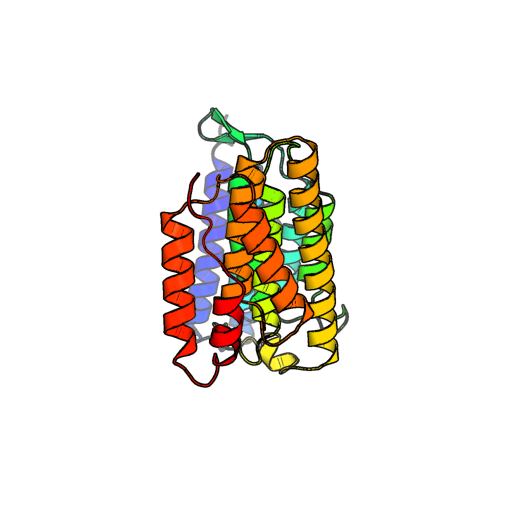0 C C . LEU A 1 202 ? 4.273 -3.899 12.353 1.00 97.00 202 LEU A C 1
ATOM 1592 O O . LEU A 1 202 ? 3.852 -2.796 12.695 1.00 97.00 202 LEU A O 1
ATOM 1596 N N . CYS A 1 203 ? 3.480 -4.966 12.248 1.00 96.00 203 CYS A N 1
ATOM 1597 C CA . CYS A 1 203 ? 2.048 -4.911 12.518 1.00 96.00 203 CYS A CA 1
ATOM 1598 C C . CYS A 1 203 ? 1.778 -4.487 13.972 1.00 96.00 203 CYS A C 1
ATOM 1600 O O . CYS A 1 203 ? 1.041 -3.534 14.200 1.00 96.00 203 CYS A O 1
ATOM 1602 N N . GLU A 1 204 ? 2.447 -5.090 14.959 1.00 96.31 204 GLU A N 1
ATOM 1603 C CA . GLU A 1 204 ? 2.328 -4.714 16.377 1.00 96.31 204 GLU A CA 1
ATOM 1604 C C . GLU A 1 204 ? 2.693 -3.242 16.635 1.00 96.31 204 GLU A C 1
ATOM 1606 O O . GLU A 1 204 ? 1.988 -2.548 17.378 1.00 96.31 204 GLU A O 1
ATOM 1611 N N . MET A 1 205 ? 3.755 -2.737 15.995 1.00 96.81 205 MET A N 1
ATOM 1612 C CA . MET A 1 205 ? 4.136 -1.323 16.084 1.00 96.81 205 MET A CA 1
ATOM 1613 C C . MET A 1 205 ? 3.033 -0.403 15.551 1.00 96.81 205 MET A C 1
ATOM 1615 O O . MET A 1 205 ? 2.659 0.562 16.217 1.00 96.81 205 MET A O 1
ATOM 1619 N N . VAL A 1 206 ? 2.495 -0.709 14.368 1.00 97.12 206 VAL A N 1
ATOM 1620 C CA . VAL A 1 206 ? 1.463 0.104 13.709 1.00 97.12 206 VAL A CA 1
ATOM 1621 C C . VAL A 1 206 ? 0.140 0.045 14.477 1.00 97.12 206 VAL A C 1
ATOM 1623 O O . VAL A 1 206 ? -0.474 1.083 14.723 1.00 97.12 206 VAL A O 1
ATOM 1626 N N . ILE A 1 207 ? -0.268 -1.138 14.946 1.00 97.31 207 ILE A N 1
ATOM 1627 C CA . ILE A 1 207 ? -1.447 -1.306 15.806 1.00 97.31 207 ILE A CA 1
ATOM 1628 C C . ILE A 1 207 ? -1.300 -0.461 17.074 1.00 97.31 207 ILE A C 1
ATOM 1630 O O . ILE A 1 207 ? -2.243 0.224 17.464 1.00 97.31 207 ILE A O 1
ATOM 1634 N N . SER A 1 208 ? -0.117 -0.443 17.693 1.00 97.12 208 SER A N 1
ATOM 1635 C CA . SER A 1 208 ? 0.129 0.371 18.889 1.00 97.12 208 SER A CA 1
ATOM 1636 C C . SER A 1 208 ? -0.087 1.868 18.631 1.00 97.12 208 SER A C 1
ATOM 1638 O O . SER A 1 208 ? -0.668 2.549 19.475 1.00 97.12 208 SER A O 1
ATOM 1640 N N . GLN A 1 209 ? 0.294 2.376 17.453 1.00 96.19 209 GLN A N 1
ATOM 1641 C CA . GLN A 1 209 ? 0.032 3.768 17.060 1.00 96.19 209 GLN A CA 1
ATOM 1642 C C . GLN A 1 209 ? -1.468 4.053 16.885 1.00 96.19 209 GLN A C 1
ATOM 1644 O O . GLN A 1 209 ? -1.958 5.086 17.341 1.00 96.19 209 GLN A O 1
ATOM 1649 N N . ILE A 1 210 ? -2.217 3.125 16.277 1.00 97.25 210 ILE A N 1
ATOM 1650 C CA . ILE A 1 210 ? -3.680 3.237 16.138 1.00 97.25 210 ILE A CA 1
ATOM 1651 C C . ILE A 1 210 ? -4.343 3.292 17.522 1.00 97.25 210 ILE A C 1
ATOM 1653 O O . ILE A 1 210 ? -5.218 4.126 17.766 1.00 97.25 210 ILE A O 1
ATOM 1657 N N . LEU A 1 211 ? -3.916 2.429 18.448 1.00 97.69 211 LEU A N 1
ATOM 1658 C CA . LEU A 1 211 ? -4.469 2.379 19.801 1.00 97.69 211 LEU A CA 1
ATOM 1659 C C . LEU A 1 211 ? -4.138 3.628 20.625 1.00 97.69 211 LEU A C 1
ATOM 1661 O O . LEU A 1 211 ? -5.001 4.093 21.372 1.00 97.69 211 LEU A O 1
ATOM 1665 N N . GLU A 1 212 ? -2.941 4.201 20.477 1.00 96.12 212 GLU A N 1
ATOM 1666 C CA . GLU A 1 212 ? -2.602 5.458 21.153 1.00 96.12 212 GLU A CA 1
ATOM 1667 C C . GLU A 1 212 ? -3.452 6.625 20.625 1.00 96.12 212 GLU A C 1
ATOM 1669 O O . GLU A 1 212 ? -3.948 7.418 21.426 1.00 96.12 212 GLU A O 1
ATOM 1674 N N . HIS A 1 213 ? -3.736 6.688 19.316 1.00 95.31 213 HIS A N 1
ATOM 1675 C CA . HIS A 1 213 ? -4.675 7.681 18.769 1.00 95.31 213 HIS A CA 1
ATOM 1676 C C . HIS A 1 213 ? -6.080 7.522 19.354 1.00 95.31 213 HIS A C 1
ATOM 1678 O O . HIS A 1 213 ? -6.661 8.487 19.846 1.00 95.31 213 HIS A O 1
ATOM 1684 N N . LEU A 1 214 ? -6.615 6.294 19.382 1.00 96.75 214 LEU A N 1
ATOM 1685 C CA . LEU A 1 214 ? -7.923 6.021 19.993 1.00 96.75 214 LEU A CA 1
ATOM 1686 C C . LEU A 1 214 ? -7.959 6.431 21.469 1.00 96.75 214 LEU A C 1
ATOM 1688 O O . LEU A 1 214 ? -8.966 6.959 21.940 1.00 96.75 214 LEU A O 1
ATOM 1692 N N . LYS A 1 215 ? -6.872 6.205 22.208 1.00 96.44 215 LYS A N 1
ATOM 1693 C CA . LYS A 1 215 ? -6.749 6.613 23.609 1.00 96.44 215 LYS A CA 1
ATOM 1694 C C . LYS A 1 215 ? -6.745 8.135 23.756 1.00 96.44 215 LYS A C 1
ATOM 1696 O O . LYS A 1 215 ? -7.420 8.632 24.653 1.00 96.44 215 LYS A O 1
ATOM 1701 N N . ASN A 1 216 ? -6.041 8.862 22.888 1.00 94.88 216 ASN A N 1
ATOM 1702 C CA . ASN A 1 216 ? -6.012 10.327 22.902 1.00 94.88 216 ASN A CA 1
ATOM 1703 C C . ASN A 1 216 ? -7.385 10.927 22.586 1.00 94.88 216 ASN A C 1
ATOM 1705 O O . ASN A 1 216 ? -7.866 11.737 23.369 1.00 94.88 216 ASN A O 1
ATOM 1709 N N . LEU A 1 217 ? -8.100 10.406 21.581 1.00 95.12 217 LEU A N 1
ATOM 1710 C CA . LEU A 1 217 ? -9.483 10.825 21.308 1.00 95.12 217 LEU A CA 1
ATOM 1711 C C . LEU A 1 217 ? -10.409 10.654 22.526 1.00 95.12 217 LEU A C 1
ATOM 1713 O O . LEU A 1 217 ? -11.320 11.452 22.737 1.00 95.12 217 LEU A O 1
ATOM 1717 N N . GLY A 1 218 ? -10.172 9.621 23.341 1.00 94.25 218 GLY A N 1
ATOM 1718 C CA . GLY A 1 218 ? -10.891 9.411 24.596 1.00 94.25 218 GLY A CA 1
ATOM 1719 C C . GLY A 1 218 ? -10.556 10.434 25.683 1.00 94.25 218 GLY A C 1
ATOM 1720 O O . GLY A 1 218 ? -11.452 10.821 26.427 1.00 94.25 218 GLY A O 1
ATOM 1721 N N . LYS A 1 219 ? -9.291 10.870 25.778 1.00 94.62 219 LYS A N 1
ATOM 1722 C CA . LYS A 1 219 ? -8.858 11.927 26.711 1.00 94.62 219 LYS A CA 1
ATOM 1723 C C . LYS A 1 219 ? -9.422 13.290 26.311 1.00 94.62 219 LYS A C 1
ATOM 1725 O O . LYS A 1 219 ? -9.833 14.041 27.183 1.00 94.62 219 LYS A O 1
ATOM 1730 N N . ASP A 1 220 ? -9.488 13.556 25.010 1.00 93.50 220 ASP A N 1
ATOM 1731 C CA . ASP A 1 220 ? -9.986 14.815 24.444 1.00 93.50 220 ASP A CA 1
ATOM 1732 C C . ASP A 1 220 ? -11.524 14.861 24.354 1.00 93.50 220 ASP A C 1
ATOM 1734 O O . ASP A 1 220 ? -12.091 15.747 23.719 1.00 93.50 220 ASP A O 1
ATOM 1738 N N . GLU A 1 221 ? -12.215 13.869 24.929 1.00 92.69 221 GLU A N 1
ATOM 1739 C CA . GLU A 1 221 ? -13.678 13.725 24.918 1.00 92.69 221 GLU A CA 1
ATOM 1740 C C . GLU A 1 221 ? -14.310 13.713 23.508 1.00 92.69 221 GLU A C 1
ATOM 1742 O O . GLU A 1 221 ? -15.518 13.889 23.331 1.00 92.69 221 GLU A O 1
ATOM 1747 N N . THR A 1 222 ? -13.534 13.386 22.471 1.00 94.00 222 THR A N 1
ATOM 1748 C CA . THR A 1 222 ? -14.012 13.244 21.082 1.00 94.00 222 THR A CA 1
ATOM 1749 C C . THR A 1 222 ? -14.616 11.853 20.831 1.00 94.00 222 THR A C 1
ATOM 1751 O O . THR A 1 222 ? -14.351 11.166 19.839 1.00 94.00 222 THR A O 1
ATOM 1754 N N . LEU A 1 223 ? -15.500 11.433 21.740 1.00 94.88 223 LEU A N 1
ATOM 1755 C CA . LEU A 1 223 ? -15.997 10.058 21.885 1.00 94.88 223 LEU A CA 1
ATOM 1756 C C . LEU A 1 223 ? -16.709 9.517 20.637 1.00 94.88 223 LEU A C 1
ATOM 1758 O O . LEU A 1 223 ? -16.644 8.323 20.349 1.00 94.88 223 LEU A O 1
ATOM 1762 N N . LYS A 1 224 ? -17.361 10.385 19.854 1.00 94.50 224 LYS A N 1
ATOM 1763 C CA . LYS A 1 224 ? -18.003 9.990 18.591 1.00 94.50 224 LYS A CA 1
ATOM 1764 C C . LYS A 1 224 ? -16.979 9.548 17.538 1.00 94.50 224 LYS A C 1
ATOM 1766 O O . LYS A 1 224 ? -17.199 8.547 16.860 1.00 94.50 224 LYS A O 1
ATOM 1771 N N . ARG A 1 225 ? -15.855 10.268 17.418 1.00 94.38 225 ARG A N 1
ATOM 1772 C CA . ARG A 1 225 ? -14.750 9.911 16.508 1.00 94.38 225 ARG A CA 1
ATOM 1773 C C . ARG A 1 225 ? -14.053 8.644 16.985 1.00 94.38 225 ARG A C 1
ATOM 1775 O O . ARG A 1 225 ? -13.860 7.729 16.189 1.00 94.38 225 ARG A O 1
ATOM 1782 N N . GLN A 1 226 ? -13.773 8.555 18.287 1.00 96.19 226 GLN A N 1
ATOM 1783 C CA . GLN A 1 226 ? -13.207 7.354 18.906 1.00 96.19 226 GLN A CA 1
ATOM 1784 C C . GLN A 1 226 ? -14.067 6.117 18.616 1.00 96.19 226 GLN A C 1
ATOM 1786 O O . GLN A 1 226 ? -13.550 5.097 18.169 1.00 96.19 226 GLN A O 1
ATOM 1791 N N . SER A 1 227 ? -15.381 6.221 18.830 1.00 96.19 227 SER A N 1
ATOM 1792 C CA . SER A 1 227 ? -16.337 5.141 18.581 1.00 96.19 227 SER A CA 1
ATOM 1793 C C . SER A 1 227 ? -16.326 4.686 17.119 1.00 96.19 227 SER A C 1
ATOM 1795 O O . SER A 1 227 ? -16.227 3.489 16.840 1.00 96.19 227 SER A O 1
ATOM 1797 N N . HIS A 1 228 ? -16.360 5.640 16.184 1.00 95.38 228 HIS A N 1
ATOM 1798 C CA . HIS A 1 228 ? -16.314 5.355 14.753 1.00 95.38 228 HIS A CA 1
ATOM 1799 C C . HIS A 1 228 ? -15.018 4.638 14.348 1.00 95.38 228 HIS A C 1
ATOM 1801 O O . HIS A 1 228 ? -15.072 3.589 13.709 1.00 95.38 228 HIS A O 1
ATOM 1807 N N . LEU A 1 229 ? -13.858 5.161 14.753 1.00 96.00 229 LEU A N 1
ATOM 1808 C CA . LEU A 1 229 ? -12.566 4.567 14.409 1.00 96.00 229 LEU A CA 1
ATOM 1809 C C . LEU A 1 229 ? -12.348 3.205 15.071 1.00 96.00 229 LEU A C 1
ATOM 1811 O O . LEU A 1 229 ? -11.817 2.304 14.425 1.00 96.00 229 LEU A O 1
ATOM 1815 N N . ALA A 1 230 ? -12.795 3.021 16.317 1.00 97.25 230 ALA A N 1
ATOM 1816 C CA . ALA A 1 230 ? -12.740 1.726 16.990 1.00 97.25 230 ALA A CA 1
ATOM 1817 C C . ALA A 1 230 ? -13.544 0.666 16.221 1.00 97.25 230 ALA A C 1
ATOM 1819 O O . ALA A 1 230 ? -13.062 -0.452 16.041 1.00 97.25 230 ALA A O 1
ATOM 1820 N N . LEU A 1 231 ? -14.725 1.025 15.701 1.00 96.38 231 LEU A N 1
ATOM 1821 C CA . LEU A 1 231 ? -15.537 0.123 14.882 1.00 96.38 231 LEU A CA 1
ATOM 1822 C C . LEU A 1 231 ? -14.896 -0.163 13.514 1.00 96.38 231 LEU A C 1
ATOM 1824 O O . LEU A 1 231 ? -14.874 -1.310 13.072 1.00 96.38 231 LEU A O 1
ATOM 1828 N N . CYS A 1 232 ? -14.343 0.854 12.848 1.00 95.62 232 CYS A N 1
ATOM 1829 C CA . CYS A 1 232 ? -13.625 0.679 11.581 1.00 95.62 232 CYS A CA 1
ATOM 1830 C C . CYS A 1 232 ? -12.408 -0.243 11.740 1.00 95.62 232 CYS A C 1
ATOM 1832 O O . CYS A 1 232 ? -12.184 -1.137 10.918 1.00 95.62 232 CYS A O 1
ATOM 1834 N N . PHE A 1 233 ? -11.648 -0.071 12.822 1.00 97.31 233 PHE A N 1
ATOM 1835 C CA . PHE A 1 233 ? -10.488 -0.906 13.097 1.00 97.31 233 PHE A CA 1
ATOM 1836 C C . PHE A 1 233 ? -10.887 -2.321 13.541 1.00 97.31 233 PHE A C 1
ATOM 1838 O O . PHE A 1 233 ? -10.274 -3.287 13.093 1.00 97.31 233 PHE A O 1
ATOM 1845 N N . PHE A 1 234 ? -11.976 -2.480 14.305 1.00 97.44 234 PHE A N 1
ATOM 1846 C CA . PHE A 1 234 ? -12.577 -3.793 14.572 1.00 97.44 234 PHE A CA 1
ATOM 1847 C C . PHE A 1 234 ? -12.903 -4.543 13.275 1.00 97.44 234 PHE A C 1
ATOM 1849 O O . PHE A 1 234 ? -12.501 -5.693 13.117 1.00 97.44 234 PHE A O 1
ATOM 1856 N N . ASN A 1 235 ? -13.585 -3.888 12.330 1.00 96.00 235 ASN A N 1
ATOM 1857 C CA . ASN A 1 235 ? -13.929 -4.498 11.043 1.00 96.00 235 ASN A CA 1
ATOM 1858 C C . ASN A 1 235 ? -12.673 -4.881 10.241 1.00 96.00 235 ASN A C 1
ATOM 1860 O O . ASN A 1 235 ? -12.666 -5.912 9.573 1.00 96.00 235 ASN A O 1
ATOM 1864 N N . SER A 1 236 ? -11.599 -4.093 10.347 1.00 95.88 236 SER A N 1
ATOM 1865 C CA . SER A 1 236 ? -10.308 -4.423 9.732 1.00 95.88 236 SER A CA 1
ATOM 1866 C C . SER A 1 236 ? -9.679 -5.674 10.347 1.00 95.88 236 SER A C 1
ATOM 1868 O O . SER A 1 236 ? -9.235 -6.552 9.613 1.00 95.88 236 SER A O 1
ATOM 1870 N N . LEU A 1 237 ? -9.677 -5.803 11.678 1.00 95.94 237 LEU A N 1
ATOM 1871 C CA . LEU A 1 237 ? -9.193 -7.024 12.330 1.00 95.94 237 LEU A CA 1
ATOM 1872 C C . LEU A 1 237 ? -10.062 -8.230 11.975 1.00 95.94 237 LEU A C 1
ATOM 1874 O O . LEU A 1 237 ? -9.531 -9.295 11.694 1.00 95.94 237 LEU A O 1
ATOM 1878 N N . LEU A 1 238 ? -11.382 -8.065 11.932 1.00 95.50 238 LEU A N 1
ATOM 1879 C CA . LEU A 1 238 ? -12.290 -9.144 11.556 1.00 95.50 238 LEU A CA 1
ATOM 1880 C C . LEU A 1 238 ? -12.019 -9.677 10.140 1.00 95.50 238 LEU A C 1
ATOM 1882 O O . LEU A 1 238 ? -12.164 -10.872 9.906 1.00 95.50 238 LEU A O 1
ATOM 1886 N N . ALA A 1 239 ? -11.642 -8.800 9.207 1.00 93.31 239 ALA A N 1
ATOM 1887 C CA . ALA A 1 239 ? -11.372 -9.172 7.822 1.00 93.31 239 ALA A CA 1
ATOM 1888 C C . ALA A 1 239 ? -9.966 -9.759 7.598 1.00 93.31 239 ALA A C 1
ATOM 1890 O O . ALA A 1 239 ? -9.792 -10.569 6.691 1.00 93.31 239 ALA A O 1
ATOM 1891 N N . HIS A 1 240 ? -8.970 -9.343 8.387 1.00 92.56 240 HIS A N 1
ATOM 1892 C CA . HIS A 1 240 ? -7.555 -9.567 8.059 1.00 92.56 240 HIS A CA 1
ATOM 1893 C C . HIS A 1 240 ? -6.729 -10.254 9.154 1.00 92.56 240 HIS A C 1
ATOM 1895 O O . HIS A 1 240 ? -5.606 -10.681 8.884 1.00 92.56 240 HIS A O 1
ATOM 1901 N N . ALA A 1 241 ? -7.217 -10.318 10.393 1.00 92.69 241 ALA A N 1
ATOM 1902 C CA . ALA A 1 241 ? -6.468 -10.869 11.515 1.00 92.69 241 ALA A CA 1
ATOM 1903 C C . ALA A 1 241 ? -6.827 -12.335 11.777 1.00 92.69 241 ALA A C 1
ATOM 1905 O O . ALA A 1 241 ? -7.980 -12.746 11.653 1.00 92.69 241 ALA A O 1
ATOM 1906 N N . ASP A 1 242 ? -5.848 -13.112 12.244 1.00 91.38 242 ASP A N 1
ATOM 1907 C CA . ASP A 1 242 ? -6.110 -14.446 12.774 1.00 91.38 242 ASP A CA 1
ATOM 1908 C C . ASP A 1 242 ? -6.703 -14.353 14.191 1.00 91.38 242 ASP A C 1
ATOM 1910 O O . ASP A 1 242 ? -5.984 -14.269 15.192 1.00 91.38 242 ASP A O 1
ATOM 1914 N N . LEU A 1 243 ? -8.034 -14.377 14.287 1.00 93.81 243 LEU A N 1
ATOM 1915 C CA . LEU A 1 243 ? -8.755 -14.296 15.561 1.00 93.81 243 LEU A CA 1
ATOM 1916 C C . LEU A 1 243 ? -8.742 -15.602 16.375 1.00 93.81 243 LEU A C 1
ATOM 1918 O O . LEU A 1 243 ? -9.365 -15.648 17.440 1.00 93.81 243 LEU A O 1
ATOM 1922 N N . ARG A 1 244 ? -8.009 -16.636 15.937 1.00 93.00 244 ARG A N 1
ATOM 1923 C CA . ARG A 1 244 ? -7.622 -17.777 16.789 1.00 93.00 244 ARG A CA 1
ATOM 1924 C C . ARG A 1 244 ? -6.510 -17.380 17.763 1.00 93.00 244 ARG A C 1
ATOM 1926 O O . ARG A 1 244 ? -6.339 -18.007 18.805 1.00 93.00 244 ARG A O 1
ATOM 1933 N N . ASN A 1 245 ? -5.761 -16.319 17.454 1.00 93.19 245 ASN A N 1
ATOM 1934 C CA . ASN A 1 245 ? -4.794 -15.746 18.375 1.00 93.19 245 ASN A CA 1
ATOM 1935 C C . ASN A 1 245 ? -5.516 -15.016 19.518 1.00 93.19 245 ASN A C 1
ATOM 1937 O O . ASN A 1 245 ? -6.205 -14.019 19.302 1.00 93.19 245 ASN A O 1
ATOM 1941 N N . ASN A 1 246 ? -5.287 -15.462 20.755 1.00 93.50 246 ASN A N 1
ATOM 1942 C CA . ASN A 1 246 ? -5.943 -14.911 21.944 1.00 93.50 246 ASN A CA 1
ATOM 1943 C C . ASN A 1 246 ? -5.746 -13.396 22.120 1.00 93.50 246 ASN A C 1
ATOM 1945 O O . ASN A 1 246 ? -6.671 -12.709 22.551 1.00 93.50 246 ASN A O 1
ATOM 1949 N N . LYS A 1 247 ? -4.570 -12.849 21.773 1.00 94.31 247 LYS A N 1
ATOM 1950 C CA . LYS A 1 247 ? -4.299 -11.407 21.897 1.00 94.31 247 LYS A CA 1
ATOM 1951 C C . LYS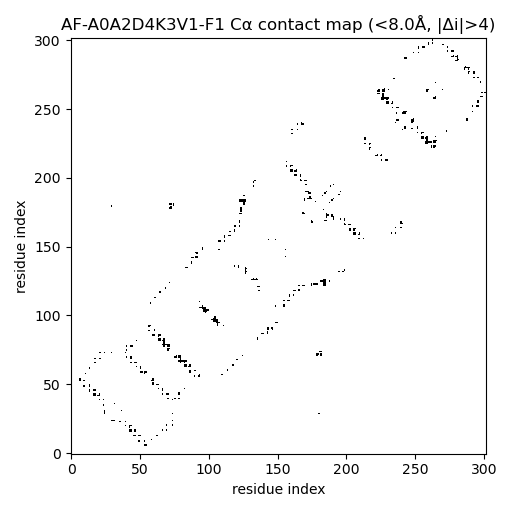 A 1 247 ? -5.129 -10.603 20.897 1.00 94.31 247 LYS A C 1
ATOM 1953 O O . LYS A 1 247 ? -5.743 -9.611 21.281 1.00 94.31 247 LYS A O 1
ATOM 1958 N N . LEU A 1 248 ? -5.178 -11.045 19.639 1.00 95.00 248 LEU A N 1
ATOM 1959 C CA . LEU A 1 248 ? -5.948 -10.381 18.579 1.00 95.00 248 LEU A CA 1
ATOM 1960 C C . LEU A 1 248 ? -7.453 -10.529 18.804 1.00 95.00 248 LEU A C 1
ATOM 1962 O O . LEU A 1 248 ? -8.198 -9.566 18.640 1.00 95.00 248 LEU A O 1
ATOM 1966 N N . ASN A 1 249 ? -7.891 -11.698 19.268 1.00 95.88 249 ASN A N 1
ATOM 1967 C CA . ASN A 1 249 ? -9.272 -11.938 19.663 1.00 95.88 249 ASN A CA 1
ATOM 1968 C C . ASN A 1 249 ? -9.706 -10.994 20.799 1.00 95.88 249 ASN A C 1
ATOM 1970 O O . ASN A 1 249 ? -10.731 -10.318 20.700 1.00 95.88 249 ASN A O 1
ATOM 1974 N N . GLN A 1 250 ? -8.888 -10.878 21.852 1.00 96.56 250 GLN A N 1
ATOM 1975 C CA . GLN A 1 250 ? -9.147 -9.949 22.952 1.00 96.56 250 GLN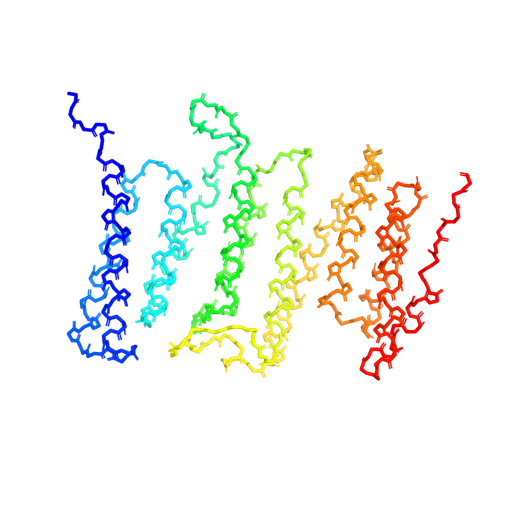 A CA 1
ATOM 1976 C C . GLN A 1 250 ? -9.150 -8.491 22.480 1.00 96.56 250 GLN A C 1
ATOM 1978 O O . GLN A 1 250 ? -9.999 -7.711 22.912 1.00 96.56 250 GLN A O 1
ATOM 1983 N N . LEU A 1 251 ? -8.230 -8.119 21.588 1.00 97.38 251 LEU A N 1
ATOM 1984 C CA . LEU A 1 251 ? -8.192 -6.786 20.996 1.00 97.38 251 LEU A CA 1
ATOM 1985 C C . LEU A 1 251 ? -9.479 -6.480 20.218 1.00 97.38 251 LEU A C 1
ATOM 1987 O O . LEU A 1 251 ? -10.058 -5.413 20.412 1.00 97.38 251 LEU A O 1
ATOM 1991 N N . ALA A 1 252 ? -9.964 -7.419 19.403 1.00 97.31 252 ALA A N 1
ATOM 1992 C CA . ALA A 1 252 ? -11.220 -7.272 18.674 1.00 97.31 252 ALA A CA 1
ATOM 1993 C C . ALA A 1 252 ? -12.399 -7.041 19.637 1.00 97.31 252 ALA A C 1
ATOM 1995 O O . ALA A 1 252 ? -13.152 -6.081 19.482 1.00 97.31 252 ALA A O 1
ATOM 1996 N N . VAL A 1 253 ? -12.515 -7.840 20.701 1.00 97.25 253 VAL A N 1
ATOM 1997 C CA . VAL A 1 253 ? -13.558 -7.644 21.725 1.00 97.25 253 VAL A CA 1
ATOM 1998 C C . VAL A 1 253 ? -13.434 -6.276 22.410 1.00 97.25 253 VAL A C 1
ATOM 2000 O O . VAL A 1 253 ? -14.436 -5.588 22.610 1.00 97.25 253 VAL A O 1
ATOM 2003 N N . ASN A 1 254 ? -12.216 -5.830 22.727 1.00 97.56 254 ASN A N 1
ATOM 2004 C CA . ASN A 1 254 ? -11.989 -4.515 23.331 1.00 97.56 254 ASN A CA 1
ATOM 2005 C C . ASN A 1 254 ? -12.410 -3.368 22.400 1.00 97.56 254 ASN A C 1
ATOM 2007 O O . ASN A 1 254 ? -13.044 -2.421 22.860 1.00 97.56 254 ASN A O 1
ATOM 2011 N N . LEU A 1 255 ? -12.095 -3.456 21.104 1.00 97.56 255 LEU A N 1
ATOM 2012 C CA . LEU A 1 255 ? -12.478 -2.453 20.105 1.00 97.56 255 LEU A CA 1
ATOM 2013 C C . LEU A 1 255 ? -13.992 -2.408 19.894 1.00 97.56 255 LEU A C 1
ATOM 2015 O O . LEU A 1 255 ? -14.564 -1.323 19.830 1.00 97.56 255 LEU A O 1
ATOM 2019 N N . TRP A 1 256 ? -14.650 -3.567 19.856 1.00 97.06 256 TRP A N 1
ATOM 2020 C CA . TRP A 1 256 ? -16.108 -3.658 19.782 1.00 97.06 256 TRP A CA 1
ATOM 2021 C C . TRP A 1 256 ? -16.792 -2.989 20.977 1.00 97.06 256 TRP A C 1
ATOM 2023 O O . TRP A 1 256 ? -17.724 -2.197 20.820 1.00 97.06 256 TRP A O 1
ATOM 2033 N N . ASN A 1 257 ? -16.298 -3.269 22.184 1.00 96.06 257 ASN A N 1
ATOM 2034 C CA . ASN A 1 257 ? -16.815 -2.661 23.405 1.00 96.06 257 ASN A CA 1
ATOM 2035 C C . ASN A 1 257 ? -16.532 -1.156 23.447 1.00 96.06 257 ASN A C 1
ATOM 2037 O O . ASN A 1 257 ? -17.417 -0.383 23.809 1.00 96.06 257 ASN A O 1
ATOM 2041 N N . LEU A 1 258 ? -15.336 -0.723 23.033 1.00 96.31 258 LEU A N 1
ATOM 2042 C CA . LEU A 1 258 ? -14.977 0.692 22.946 1.00 96.31 258 LEU A CA 1
ATOM 2043 C C . LEU A 1 258 ? -15.880 1.444 21.965 1.00 96.31 258 LEU A C 1
ATOM 2045 O O . LEU A 1 258 ? -16.366 2.524 22.294 1.00 96.31 258 LEU A O 1
ATOM 2049 N N . ALA A 1 259 ? -16.148 0.854 20.797 1.00 95.81 259 ALA A N 1
ATOM 2050 C CA . ALA A 1 259 ? -17.043 1.426 19.804 1.00 95.81 259 ALA A CA 1
ATOM 2051 C C . ALA A 1 259 ? -18.432 1.696 20.395 1.00 95.81 259 ALA A C 1
ATOM 2053 O O . ALA A 1 259 ? -19.004 2.763 20.178 1.00 95.81 259 ALA A O 1
ATOM 2054 N N . GLN A 1 260 ? -18.970 0.764 21.178 1.00 94.31 260 GLN A N 1
ATOM 2055 C CA . GLN A 1 260 ? -20.320 0.894 21.722 1.00 94.31 260 GLN A CA 1
ATOM 2056 C C . GLN A 1 260 ? -20.400 1.682 23.032 1.00 94.31 260 GLN A C 1
ATOM 2058 O O . GLN A 1 260 ? -21.450 2.251 23.293 1.00 94.31 260 GLN A O 1
ATOM 2063 N N . LYS A 1 261 ? -19.311 1.789 23.808 1.00 92.19 261 LYS A N 1
ATOM 2064 C CA . LYS A 1 261 ? -19.266 2.300 25.195 1.00 92.19 261 LYS A CA 1
ATOM 2065 C C . LYS A 1 261 ? -20.120 3.542 25.486 1.00 92.19 261 LYS A C 1
ATOM 2067 O O . LYS A 1 261 ? -20.681 3.640 26.572 1.00 92.19 261 LYS A O 1
ATOM 2072 N N . HIS A 1 262 ? -20.182 4.486 24.547 1.00 90.81 262 HIS A N 1
ATOM 2073 C CA . HIS A 1 262 ? -20.879 5.769 24.695 1.00 90.81 262 HIS A CA 1
ATOM 2074 C C . HIS A 1 262 ? -22.109 5.919 23.778 1.00 90.81 262 HIS A C 1
ATOM 2076 O O . HIS A 1 262 ? -22.585 7.028 23.564 1.00 90.81 262 HIS A O 1
ATOM 2082 N N . GLY A 1 263 ? -22.604 4.830 23.182 1.00 89.31 263 GLY A N 1
ATOM 2083 C CA . GLY A 1 263 ? -23.797 4.839 22.326 1.00 89.31 263 GLY A CA 1
ATOM 2084 C C . GLY A 1 263 ? -23.619 5.491 20.947 1.00 89.31 263 GLY A C 1
ATOM 2085 O O . GLY A 1 263 ? -24.595 5.645 20.217 1.00 89.31 263 GLY A O 1
ATOM 2086 N N . PHE A 1 264 ? -22.392 5.860 20.562 1.00 92.62 264 PHE A N 1
ATOM 2087 C CA . PHE A 1 264 ? -22.103 6.506 19.274 1.00 92.62 264 PHE A CA 1
ATOM 2088 C C . PHE A 1 264 ? -21.888 5.534 18.105 1.00 92.62 264 PHE A C 1
ATOM 2090 O O . PHE A 1 264 ? -21.824 5.982 16.959 1.00 92.62 264 PHE A O 1
ATOM 2097 N N . ALA A 1 265 ? -21.792 4.226 18.369 1.00 90.12 265 ALA A N 1
ATOM 2098 C CA . ALA A 1 265 ? -21.625 3.229 17.318 1.00 90.12 265 ALA A CA 1
ATOM 2099 C C . ALA A 1 265 ? -22.836 3.216 16.376 1.00 90.12 265 ALA A C 1
ATOM 2101 O O . ALA A 1 265 ? -23.990 3.207 16.816 1.00 90.12 265 ALA A O 1
ATOM 2102 N N . ASP A 1 266 ? -22.575 3.146 15.069 1.00 90.06 266 ASP A N 1
ATOM 2103 C CA . ASP A 1 266 ? -23.642 3.006 14.083 1.00 90.06 266 ASP A CA 1
ATOM 2104 C C . ASP A 1 266 ? -24.332 1.644 14.234 1.00 90.06 266 ASP A C 1
ATOM 2106 O O . ASP A 1 266 ? -23.778 0.599 13.891 1.00 90.06 266 ASP A O 1
ATOM 2110 N N . THR A 1 267 ? -25.565 1.667 14.742 1.00 89.81 267 THR A N 1
ATOM 2111 C CA . THR A 1 267 ? -26.337 0.459 15.066 1.00 89.81 267 THR A CA 1
ATOM 2112 C C . THR A 1 267 ? -26.586 -0.416 13.839 1.00 89.81 267 THR A C 1
ATOM 2114 O O . THR A 1 267 ? -26.601 -1.639 13.941 1.00 89.81 267 THR A O 1
ATOM 2117 N N . LYS A 1 268 ? -26.761 0.190 12.658 1.00 91.69 268 LYS A N 1
ATOM 2118 C CA . LYS A 1 268 ? -26.961 -0.564 11.416 1.00 91.69 268 LYS A CA 1
ATOM 2119 C C . LYS A 1 268 ? -25.705 -1.353 11.051 1.00 91.69 268 LYS A C 1
ATOM 2121 O O . LYS A 1 268 ? -25.811 -2.517 10.671 1.00 91.69 268 LYS A O 1
ATOM 2126 N N . THR A 1 269 ? -24.536 -0.731 11.171 1.00 91.44 269 THR A N 1
ATOM 2127 C CA . THR A 1 269 ? -23.243 -1.369 10.918 1.00 91.44 269 THR A CA 1
ATOM 2128 C C . THR A 1 269 ? -22.965 -2.457 11.947 1.00 91.44 269 THR A C 1
ATOM 2130 O O . THR A 1 269 ? -22.667 -3.575 11.545 1.00 91.44 269 THR A O 1
ATOM 2133 N N . THR A 1 270 ? -23.135 -2.200 13.250 1.00 93.19 270 THR A N 1
ATOM 2134 C CA . THR A 1 270 ? -22.870 -3.220 14.283 1.00 93.19 270 THR A CA 1
ATOM 2135 C C . THR A 1 270 ? -23.772 -4.446 14.135 1.00 93.19 270 THR A C 1
ATOM 2137 O O . THR A 1 270 ? -23.276 -5.570 14.171 1.00 93.19 270 THR A O 1
ATOM 2140 N N . VAL A 1 271 ? -25.074 -4.272 13.883 1.00 93.81 271 VAL A N 1
ATOM 2141 C CA . VAL A 1 271 ? -25.990 -5.405 13.652 1.00 93.81 271 VAL A CA 1
ATOM 2142 C C . VAL A 1 271 ? -25.555 -6.230 12.439 1.00 93.81 271 VAL A C 1
ATOM 2144 O O . VAL A 1 271 ? -25.404 -7.444 12.557 1.00 93.81 271 VAL A O 1
ATOM 2147 N N . LYS A 1 272 ? -25.273 -5.581 11.302 1.00 94.50 272 LYS A N 1
ATOM 2148 C CA . LYS A 1 272 ? -24.822 -6.273 10.084 1.00 94.50 272 LYS A CA 1
ATOM 2149 C C . LYS A 1 272 ? -23.489 -6.990 10.269 1.00 94.50 272 LYS A C 1
ATOM 2151 O O . LYS A 1 272 ? -23.322 -8.100 9.771 1.00 94.50 272 LYS A O 1
ATOM 2156 N N . THR A 1 273 ? -22.548 -6.381 10.985 1.00 94.75 273 THR A N 1
ATOM 2157 C CA . THR A 1 273 ? -21.269 -7.018 11.305 1.00 94.75 273 THR A CA 1
ATOM 2158 C C . THR A 1 273 ? -21.493 -8.272 12.151 1.00 94.75 273 THR A C 1
ATOM 2160 O O . THR A 1 273 ? -20.915 -9.314 11.859 1.00 94.75 273 THR A O 1
ATOM 2163 N N . LEU A 1 274 ? -22.380 -8.228 13.150 1.00 94.44 274 LEU A N 1
ATOM 2164 C CA . LEU A 1 274 ? -22.687 -9.400 13.972 1.00 94.44 274 LEU A CA 1
ATOM 2165 C C . LEU A 1 274 ? -23.398 -10.507 13.174 1.00 94.44 274 LEU A C 1
ATOM 2167 O O . LEU A 1 274 ? -23.105 -11.687 13.357 1.00 94.44 274 LEU A O 1
ATOM 2171 N N . GLU A 1 275 ? -24.316 -10.144 12.276 1.00 94.75 275 GLU A N 1
ATOM 2172 C CA . GLU A 1 275 ? -24.951 -11.081 11.339 1.00 94.75 275 GLU A CA 1
ATOM 2173 C C . GLU A 1 275 ? -23.922 -11.747 10.423 1.00 94.75 275 GLU A C 1
ATOM 2175 O O . GLU A 1 275 ? -23.967 -12.963 10.234 1.00 94.75 275 GLU A O 1
ATOM 2180 N N . TYR A 1 276 ? -22.964 -10.975 9.907 1.00 94.69 276 TYR A N 1
ATOM 2181 C CA . TYR A 1 276 ? -21.859 -11.498 9.113 1.00 94.69 276 TYR A CA 1
ATOM 2182 C C . TYR A 1 276 ? -21.018 -12.503 9.909 1.00 94.69 276 TYR A C 1
ATOM 2184 O O . TYR A 1 276 ? -20.798 -13.609 9.425 1.00 94.69 276 TYR A O 1
ATOM 2192 N N . ILE A 1 277 ? -20.616 -12.181 11.145 1.00 95.25 277 ILE A N 1
ATOM 2193 C CA . ILE A 1 277 ? -19.830 -13.094 11.998 1.00 95.25 277 ILE A CA 1
ATOM 2194 C C . ILE A 1 277 ? -20.590 -14.407 12.231 1.00 95.25 277 ILE A C 1
ATOM 2196 O O . ILE A 1 277 ? -20.015 -15.483 12.079 1.00 95.25 277 ILE A O 1
ATOM 2200 N N . LYS A 1 278 ? -21.894 -14.334 12.528 1.00 94.56 278 LYS A N 1
ATOM 2201 C CA . LYS A 1 278 ? -22.764 -15.513 12.700 1.00 94.56 278 LYS A CA 1
ATOM 2202 C C . LYS A 1 278 ? -22.925 -16.336 11.424 1.00 94.56 278 LYS A C 1
ATOM 2204 O O . LYS A 1 278 ? -23.128 -17.546 11.488 1.00 94.56 278 LYS A O 1
ATOM 2209 N N . LEU A 1 279 ? -22.916 -15.688 10.262 1.00 94.62 279 LEU A N 1
ATOM 2210 C CA . LEU A 1 279 ? -22.965 -16.384 8.983 1.00 94.62 279 LEU A CA 1
ATOM 2211 C C . LEU A 1 279 ? -21.643 -17.111 8.722 1.00 94.62 279 LEU A C 1
ATOM 2213 O O . LEU A 1 279 ? -21.667 -18.288 8.373 1.00 94.62 279 LEU A O 1
ATOM 2217 N N . GLN A 1 280 ? -20.516 -16.431 8.945 1.00 93.31 280 GLN A N 1
ATOM 2218 C CA . GLN A 1 280 ? -19.178 -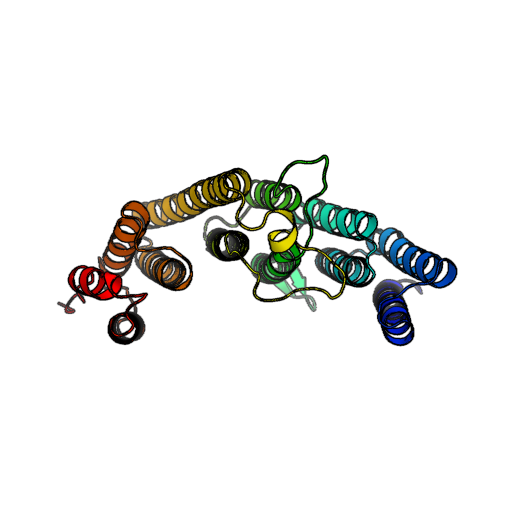16.994 8.773 1.00 93.31 280 GLN A CA 1
ATOM 2219 C C . GLN A 1 280 ? -18.900 -18.135 9.758 1.00 93.31 280 GLN A C 1
ATOM 2221 O O . GLN A 1 280 ? -18.313 -19.139 9.374 1.00 93.31 280 GLN A O 1
ATOM 2226 N N . SER A 1 281 ? -19.406 -18.066 10.994 1.00 93.12 281 SER A N 1
ATOM 2227 C CA . SER A 1 281 ? -19.197 -19.114 12.004 1.00 93.12 281 SER A CA 1
ATOM 2228 C C . SER A 1 281 ? -19.800 -20.479 11.643 1.00 93.12 281 SER A C 1
ATOM 2230 O O . SER A 1 281 ? -19.551 -21.458 12.343 1.00 93.12 281 SER A O 1
ATOM 2232 N N . LYS A 1 282 ? -20.619 -20.558 10.584 1.00 93.38 282 LYS A N 1
ATOM 2233 C CA . LYS A 1 282 ? -21.159 -21.822 10.059 1.00 93.38 282 LYS A CA 1
ATOM 2234 C C . LYS A 1 282 ? -20.120 -22.634 9.289 1.00 93.38 282 LYS A C 1
ATOM 2236 O O . LYS A 1 282 ? -20.307 -23.839 9.133 1.00 93.38 282 LYS A O 1
ATOM 2241 N N . TYR A 1 283 ? -19.068 -21.990 8.796 1.00 92.25 283 TYR A N 1
ATOM 2242 C CA . TYR A 1 283 ? -17.990 -22.665 8.093 1.00 92.25 283 TYR A CA 1
ATOM 2243 C C . TYR A 1 283 ? -16.969 -23.231 9.100 1.00 92.25 283 TYR A C 1
ATOM 2245 O O . TYR A 1 283 ? -16.598 -22.522 10.043 1.00 92.25 283 TYR A O 1
ATOM 2253 N N . PRO A 1 284 ? -16.509 -24.490 8.948 1.00 89.69 284 PRO A N 1
ATOM 2254 C CA . PRO A 1 284 ? -15.619 -25.140 9.917 1.00 89.69 284 PRO A CA 1
ATOM 2255 C C . PRO A 1 284 ? -14.333 -24.358 10.223 1.00 89.69 284 PRO A C 1
ATOM 2257 O O . PRO A 1 284 ? -13.909 -24.289 11.381 1.00 89.69 284 PRO A O 1
ATOM 2260 N N . GLU A 1 285 ? -13.739 -23.725 9.209 1.00 89.31 285 GLU A N 1
ATOM 2261 C CA . GLU A 1 285 ? -12.525 -22.913 9.326 1.00 89.31 285 GLU A CA 1
ATOM 2262 C C . GLU A 1 285 ? -12.705 -21.683 10.237 1.00 89.31 285 GLU A C 1
ATOM 2264 O O . GLU A 1 285 ? -11.761 -21.251 10.903 1.00 89.31 285 GLU A O 1
ATOM 2269 N N . PHE A 1 286 ? -13.936 -21.176 10.355 1.00 90.88 286 PHE A N 1
ATOM 2270 C CA . PHE A 1 286 ? -14.299 -20.020 11.179 1.00 90.88 286 PHE A CA 1
ATOM 2271 C C . PHE A 1 286 ? -15.079 -20.408 12.441 1.00 90.88 286 PHE A C 1
ATOM 2273 O O . PHE A 1 286 ? -15.744 -19.573 13.048 1.00 90.88 286 PHE A O 1
ATOM 2280 N N . SER A 1 287 ? -14.975 -21.658 12.896 1.00 89.75 287 SER A N 1
ATOM 2281 C CA . SER A 1 287 ? -15.668 -22.148 14.103 1.00 89.75 287 SER A CA 1
ATOM 2282 C C . SER A 1 287 ? -15.444 -21.275 15.351 1.00 89.75 287 SER A C 1
ATOM 2284 O O . SER A 1 287 ? -16.379 -21.052 16.127 1.00 89.75 287 SER A O 1
ATOM 2286 N N . HIS A 1 288 ? -14.249 -20.694 15.496 1.00 90.94 288 HIS A N 1
ATOM 2287 C CA . HIS A 1 288 ? -13.884 -19.749 16.560 1.00 90.94 288 HIS A CA 1
ATOM 2288 C C . HIS A 1 288 ? -14.755 -18.473 16.601 1.00 90.94 288 HIS A C 1
ATOM 2290 O O . HIS A 1 288 ? -14.870 -17.830 17.647 1.00 90.94 288 HIS A O 1
ATOM 2296 N N . PHE A 1 289 ? -15.440 -18.116 15.509 1.00 93.50 289 PHE A N 1
ATOM 2297 C CA . PHE A 1 289 ? -16.387 -16.996 15.492 1.00 93.50 289 PHE A CA 1
ATOM 2298 C C . PHE A 1 289 ? -17.653 -17.261 16.314 1.00 93.50 289 PHE A C 1
ATOM 2300 O O . PHE A 1 289 ? -18.316 -16.312 16.741 1.00 93.50 289 PHE A O 1
ATOM 2307 N N . THR A 1 290 ? -17.980 -18.527 16.584 1.00 91.81 290 THR A N 1
ATOM 2308 C CA . THR A 1 290 ? -19.099 -18.886 17.468 1.00 91.81 290 THR A CA 1
ATOM 2309 C C . THR A 1 290 ? -18.850 -18.353 18.876 1.00 91.81 290 THR A C 1
ATOM 2311 O O . THR A 1 290 ? -19.704 -17.675 19.444 1.00 91.81 290 THR A O 1
ATOM 2314 N N . GLU A 1 291 ? -17.649 -18.588 19.410 1.00 90.50 291 GLU A N 1
ATOM 2315 C CA . GLU A 1 291 ? -17.238 -18.076 20.718 1.00 90.50 291 GLU A CA 1
ATOM 2316 C C . GLU A 1 291 ? -17.089 -16.552 20.701 1.00 90.50 291 GLU A C 1
ATOM 2318 O O . GLU A 1 291 ? -17.550 -15.872 21.619 1.00 90.50 291 GLU A O 1
ATOM 2323 N N . LEU A 1 292 ? -16.515 -15.997 19.626 1.00 92.81 292 LEU A N 1
ATOM 2324 C CA . LEU A 1 292 ? -16.397 -14.549 19.463 1.00 92.81 292 LEU A CA 1
ATOM 2325 C C . LEU A 1 292 ? -17.769 -13.867 19.548 1.00 92.81 292 LEU A C 1
ATOM 2327 O O . LEU A 1 292 ? -17.921 -12.907 20.292 1.00 92.81 292 LEU A O 1
ATOM 2331 N N . THR A 1 293 ? -18.785 -14.391 18.859 1.00 92.50 293 THR A N 1
ATOM 2332 C CA . THR A 1 293 ? -20.146 -13.825 18.845 1.00 92.50 293 THR A CA 1
ATOM 2333 C C . THR A 1 293 ? -20.732 -13.682 20.252 1.00 92.50 293 THR A C 1
ATOM 2335 O O . THR A 1 293 ? -21.376 -12.675 20.544 1.00 92.50 293 THR A O 1
ATOM 2338 N N . LEU A 1 294 ? -20.484 -14.647 21.145 1.00 91.88 294 LEU A N 1
ATOM 2339 C CA . LEU A 1 294 ? -20.960 -14.602 22.536 1.00 91.88 294 LEU A CA 1
ATOM 2340 C C . LEU A 1 294 ? -20.343 -13.444 23.332 1.00 91.88 294 LEU A C 1
ATOM 2342 O O . LEU A 1 294 ? -20.930 -12.968 24.301 1.00 91.88 294 LEU A O 1
ATOM 2346 N N . ARG A 1 295 ? -19.168 -12.974 22.909 1.00 92.94 295 ARG A N 1
ATOM 2347 C CA . ARG A 1 295 ? -18.401 -11.895 23.541 1.00 92.94 295 ARG A CA 1
ATOM 2348 C C . ARG A 1 295 ? -18.643 -10.526 22.900 1.00 92.94 295 ARG A C 1
ATOM 2350 O O . ARG A 1 295 ? -18.043 -9.548 23.341 1.00 92.94 295 ARG A O 1
ATOM 2357 N N . LEU A 1 296 ? -19.515 -10.445 21.892 1.00 92.62 296 LEU A N 1
ATOM 2358 C CA . LEU A 1 296 ? -19.855 -9.220 21.163 1.00 92.62 296 LEU A CA 1
ATOM 2359 C C . LEU A 1 296 ? -21.322 -8.819 21.411 1.00 92.62 296 LEU A C 1
ATOM 2361 O O . LEU A 1 296 ? -22.135 -8.841 20.482 1.00 92.62 296 LEU A O 1
ATOM 2365 N N . PRO A 1 297 ? -21.703 -8.444 22.649 1.00 88.75 297 PRO A N 1
ATOM 2366 C CA . PRO A 1 297 ? -23.067 -8.013 22.924 1.00 88.75 297 PRO A CA 1
ATOM 2367 C C . PRO A 1 297 ? -23.387 -6.731 22.148 1.00 88.75 297 PRO A C 1
ATOM 2369 O O . PRO A 1 297 ? -22.530 -5.858 21.975 1.00 88.75 297 PRO A O 1
ATOM 2372 N N . LEU A 1 298 ? -24.635 -6.607 21.696 1.00 86.12 298 LEU A N 1
ATOM 2373 C CA . LEU A 1 298 ? -25.178 -5.332 21.236 1.00 86.12 298 LEU A CA 1
ATOM 2374 C C . LEU A 1 298 ? -25.643 -4.555 22.463 1.00 86.12 298 LEU A C 1
ATOM 2376 O O . LEU A 1 298 ? -26.408 -5.085 23.270 1.00 86.12 298 LEU A O 1
ATOM 2380 N N . GLN A 1 299 ? -25.203 -3.309 22.611 1.00 75.94 299 GLN A N 1
ATOM 2381 C CA . GLN A 1 299 ? -25.766 -2.455 23.650 1.00 75.94 299 GLN A CA 1
ATOM 2382 C C . GLN A 1 299 ? -27.181 -2.028 23.249 1.00 75.94 299 GLN A C 1
ATOM 2384 O O . GLN A 1 299 ? -27.397 -1.402 22.210 1.00 75.94 299 GLN A O 1
ATOM 2389 N N . SER A 1 300 ? -28.162 -2.378 24.079 1.00 57.66 300 SER A N 1
ATOM 2390 C CA . SER A 1 300 ? -29.509 -1.821 24.007 1.00 57.66 300 SER A CA 1
ATOM 2391 C C . SER A 1 300 ? -29.435 -0.329 24.327 1.00 57.66 300 SER A C 1
ATOM 2393 O O . SER A 1 300 ? -28.940 0.037 25.391 1.00 57.66 300 SER A O 1
ATOM 2395 N N . ARG A 1 301 ? -29.901 0.525 23.406 1.00 54.62 301 ARG A N 1
ATOM 2396 C CA . ARG A 1 301 ? -30.017 1.970 23.641 1.00 54.62 301 ARG A CA 1
ATOM 2397 C C . ARG A 1 301 ? -30.937 2.191 24.848 1.00 54.62 301 ARG A C 1
ATOM 2399 O O . ARG A 1 301 ? -32.132 1.926 24.736 1.00 54.62 301 ARG A O 1
ATOM 2406 N N . THR A 1 302 ? -30.377 2.617 25.975 1.00 39.91 302 THR A N 1
ATOM 2407 C CA . THR A 1 302 ? -31.113 3.284 27.061 1.00 39.91 302 THR A CA 1
ATOM 2408 C C . THR A 1 302 ? -31.171 4.769 26.786 1.00 39.91 302 THR A C 1
ATOM 2410 O O . THR A 1 302 ? -30.095 5.314 26.444 1.00 39.91 302 THR A O 1
#

Sequence (302 aa):
SMFCNLEPVLVQLIHSVNQLAMETRKVMKGNHSRKTAAFVRACVAFCFITIPSLTGIFTRLNLYLHSGQVALANQCLSQADAFFRAAISLVPEVPKMISIDGKLRPSEAYLLEFLCNFFSTLLIVPDHPEQGVLFLVRGLLNVIQDYTWEDNSDDKVKIYTSVVHLLSAMGQETYLYHIDKVESNDTLYGGDTKFLAETSRLCEMVISQILEHLKNLGKDETLKRQSHLALCFFNSLLAHADLRNNKLNQLAVNLWNLAQKHGFADTKTTVKTLEYIKLQSKYPEFSH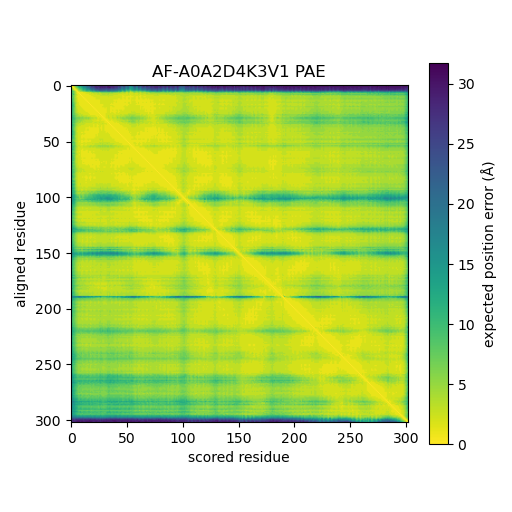FTELTLRLPLQSRT

Secondary structure (DSSP, 8-state):
---TTHHHHHHHHHHHHHHHHHHHHHHTTT---HHHHHHHHHHHHHHHHHGGG---HHHHHHHHHHHHHHHHHTT-HHHHHHHHHHHHHHGGG--SEEEETTEEEESHHHHHHHHHHHHHHHHTSPPPTTT-TTHHHHHHHHHHHHS---TT--HHHHHHHHHHHHHHHHTSSS-S---TT---HHHHHTT-HHHHHHHHHHHHHHHHHHHHHHHHHHHTT-HHHHHHHHHHHHHHHHHHS-TTSHHHHHHHHHHHHHHHTTS-S-HHHHHHHHHHHHHHTTSGGGTHHHHHHHT-PPPP--

Radius of gyration: 22.27 Å; Cα contacts (8 Å, |Δi|>4): 320; chains: 1; bounding box: 52×59×56 Å

Mean predicted aligned error: 4.74 Å

Organism: NCBI:txid1970185

pLDDT: mean 93.42, std 8.12, range [39.91, 98.81]

InterPro domains:
  IPR029705 VPS35 endosomal protein sorting factor-like [PTHR13673] (1-301)

Nearest PDB structures (foldseek):
  8sym-assembly1_A  TM=9.733E-01  e=1.011E-26  Homo sapiens
  8syo-assembly1_A  TM=9.723E-01  e=2.887E-25  Homo sapiens
  8p0v-assembly1_O  TM=9.472E-01  e=8.084E-26  Homo sapiens
  8p0x-assembly1_O  TM=9.374E-01  e=5.939E-25  Homo sapiens
  6hc2-assembly4_S  TM=2.566E-01  e=2.322E-02  Homo sapiens